Protein AF-0000000080123195 (afdb_homodimer)

InterPro domains:
  IPR000555 JAB1/MPN/MOV34 metalloenzyme domain [PF01398] (17-125)
  IPR000555 JAB1/MPN/MOV34 metalloenzyme domain [SM00232] (19-150)
  IPR037518 MPN domain [PS50249] (20-151)

Nearest PDB structures (foldseek):
  8ppl-assembly1_I4  TM=9.013E-01  e=6.974E-21  Homo sapiens
  3j8c-assembly1_F  TM=9.124E-01  e=1.233E-18  Homo sapiens
  6yam-assembly1_q  TM=8.531E-01  e=1.244E-16  Oryctolagus cuniculus
  8oz0-assembly1_6  TM=8.925E-01  e=3.171E-16  Homo sapiens
  4qft-assembly1_A  TM=8.786E-01  e=2.824E-14  Homo sapiens

Radius of gyration: 24.46 Å; Cα contacts (8 Å, |Δi|>4): 689; chains: 2; bounding box: 40×117×57 Å

Sequence (366 aa):
MATNEQSVLQFFPSTTSLTAKVHPVVIFNICDCYVRRPDQAERVIGTLLGSVSADGTVDIRNSYAVPHNESSDQVALDIDYHHNMLLSHQKVNPKEVIVGWYSTGFGVRAGSALIHDFYSREVQNPIHMTVDTGFTNGEASIKAFVTVNLSLRDQQLAAQFQEIPLDLRMVEAERVGCKYCLSMATNEQSVLQFFPSTTSLTAKVHPVVIFNICDCYVRRPDQAERVIGTLLGSVSADGTVDIRNSYAVPHNESSDQVALDIDYHHNMLLSHQKVNPKEVIVGWYSTGFGVRAGSALIHDFYSREVQNPIHMTVDTGFTNGEASIKAFVTVNLSLRDQQLAAQFQEIPLDLRMVEAERVGCKYCLS

Organism: Aquilegia coerulea (NCBI:txid218851)

Foldseek 3Di:
DPPPPPQPQPPPCPPLQQEEEEEVVAVVQLLVCQVPDDPPDPKWKWFFKADADPSNYTYGYHIDTWDWDDDPVDIGTPVVVNVVVQVVVCVVPVRIATQAMEMEADDADPCNVVVRVVVCVRDPFHKYKYWHNVCVVPDIDIWIWTWDFRDGPNRRDDTDTDTHHYHYDYDPVRVVVVVVVVD/DPPPPPQPQPPPCPPLQQEEEEEVVAVVQLLVCQVPDDPPDPKWKWFFKADADPSNYTYGYHIDTWDWDDDPVDIGTPVVVNVVVQVVVCVVPVRIATQAMEMEADDADPCNVVVRVVVCVRDPFHKYKYWHNVCVVPDIDIWIWTWDFRDGPNRRDDTDTDTHHYHYDYDPVRVVVVVVVVD

Structure (mmCIF, N/CA/C/O backbone):
data_AF-0000000080123195-model_v1
#
loop_
_entity.id
_entity.type
_entity.pdbx_description
1 polymer 'MPN domain-containing protein'
#
loop_
_atom_site.group_PDB
_atom_site.id
_atom_site.type_symbol
_atom_site.label_atom_id
_atom_site.label_alt_id
_atom_site.label_comp_id
_atom_site.label_asym_id
_atom_site.label_entity_id
_atom_site.label_seq_id
_atom_site.pdbx_PDB_ins_code
_atom_site.Cartn_x
_atom_site.Cartn_y
_atom_site.Cartn_z
_atom_site.occupancy
_atom_site.B_iso_or_equiv
_atom_site.auth_seq_id
_atom_site.auth_comp_id
_atom_site.auth_asym_id
_atom_site.auth_atom_id
_atom_site.pdbx_PDB_model_num
ATOM 1 N N . MET A 1 1 ? 3.125 -61.281 -25.047 1 31.5 1 MET A N 1
ATOM 2 C CA . MET A 1 1 ? 3.455 -60.5 -23.844 1 31.5 1 MET A CA 1
ATOM 3 C C . MET A 1 1 ? 3.527 -59.031 -24.125 1 31.5 1 MET A C 1
ATOM 5 O O . MET A 1 1 ? 4.441 -58.562 -24.812 1 31.5 1 MET A O 1
ATOM 9 N N . ALA A 1 2 ? 2.387 -58.312 -24.219 1 44.56 2 ALA A N 1
ATOM 10 C CA . ALA A 1 2 ? 2.236 -56.906 -24.562 1 44.56 2 ALA A CA 1
ATOM 11 C C . ALA A 1 2 ? 3.045 -56.031 -23.625 1 44.56 2 ALA A C 1
ATOM 13 O O . ALA A 1 2 ? 2.928 -56.125 -22.406 1 44.56 2 ALA A O 1
ATOM 14 N N . THR A 1 3 ? 4.344 -55.625 -23.938 1 36.84 3 THR A N 1
ATOM 15 C CA . THR A 1 3 ? 5.164 -54.656 -23.219 1 36.84 3 THR A CA 1
ATOM 16 C C . THR A 1 3 ? 4.352 -53.406 -22.891 1 36.84 3 THR A C 1
ATOM 18 O O . THR A 1 3 ? 3.867 -52.719 -23.781 1 36.84 3 THR A O 1
ATOM 21 N N . ASN A 1 4 ? 3.59 -53.375 -21.797 1 36.78 4 ASN A N 1
ATOM 22 C CA . ASN A 1 4 ? 2.891 -52.25 -21.203 1 36.78 4 ASN A CA 1
ATOM 23 C C . ASN A 1 4 ? 3.789 -51 -21.125 1 36.78 4 ASN A C 1
ATOM 25 O O . ASN A 1 4 ? 4.727 -50.969 -20.328 1 36.78 4 ASN A O 1
ATOM 29 N N . GLU A 1 5 ? 4.176 -50.344 -22.266 1 38.75 5 GLU A N 1
ATOM 30 C CA . GLU A 1 5 ? 4.828 -49.031 -22.266 1 38.75 5 GLU A CA 1
ATOM 31 C C . GLU A 1 5 ? 4.184 -48.094 -21.234 1 38.75 5 GLU A C 1
ATOM 33 O O . GLU A 1 5 ? 3.078 -47.594 -21.453 1 38.75 5 GLU A O 1
ATOM 38 N N . GLN A 1 6 ? 4.273 -48.438 -19.953 1 37.88 6 GLN A N 1
ATOM 39 C CA . GLN A 1 6 ? 3.877 -47.469 -18.938 1 37.88 6 GLN A CA 1
ATOM 40 C C . GLN A 1 6 ? 4.461 -46.094 -19.234 1 37.88 6 GLN A C 1
ATOM 42 O O . GLN A 1 6 ? 5.68 -45.938 -19.312 1 37.88 6 GLN A O 1
ATOM 47 N N . SER A 1 7 ? 3.889 -45.281 -20.062 1 41.19 7 SER A N 1
ATOM 48 C CA . SER A 1 7 ? 4.176 -43.875 -20.266 1 41.19 7 SER A CA 1
ATOM 49 C C . SER A 1 7 ? 4.465 -43.188 -18.938 1 41.19 7 SER A C 1
ATOM 51 O O . SER A 1 7 ? 3.613 -43.156 -18.047 1 41.19 7 SER A O 1
ATOM 53 N N . VAL A 1 8 ? 5.73 -43.312 -18.406 1 41.81 8 VAL A N 1
ATOM 54 C CA . VAL A 1 8 ? 6.203 -42.625 -17.203 1 41.81 8 VAL A CA 1
ATOM 55 C C . VAL A 1 8 ? 6.02 -41.125 -17.359 1 41.81 8 VAL A C 1
ATOM 57 O O . VAL A 1 8 ? 6.324 -40.562 -18.422 1 41.81 8 VAL A O 1
ATOM 60 N N . LEU A 1 9 ? 5.047 -40.562 -16.766 1 45.81 9 LEU A N 1
ATOM 61 C CA . LEU A 1 9 ? 4.898 -39.125 -16.547 1 45.81 9 LEU A CA 1
ATOM 62 C C . LEU A 1 9 ? 6.23 -38.5 -16.172 1 45.81 9 LEU A C 1
ATOM 64 O O . LEU A 1 9 ? 6.91 -38.969 -15.258 1 45.81 9 LEU A O 1
ATOM 68 N N . GLN A 1 10 ? 7.062 -38.156 -17.094 1 42.34 10 GLN A N 1
ATOM 69 C CA . GLN A 1 10 ? 8.344 -37.562 -16.75 1 42.34 10 GLN A CA 1
ATOM 70 C C . GLN A 1 10 ? 8.133 -36.188 -16.125 1 42.34 10 GLN A C 1
ATOM 72 O O . GLN A 1 10 ? 7.48 -35.312 -16.719 1 42.34 10 GLN A O 1
ATOM 77 N N . PHE A 1 11 ? 8.062 -36.094 -14.836 1 44.72 11 PHE A N 1
ATOM 78 C CA . PHE A 1 11 ? 8.219 -34.844 -14.117 1 44.72 11 PHE A CA 1
ATOM 79 C C . PHE A 1 11 ? 9.617 -34.281 -14.305 1 44.72 11 PHE A C 1
ATOM 81 O O . PHE A 1 11 ? 10.609 -34.969 -14.062 1 44.72 11 PHE A O 1
ATOM 88 N N . PHE A 1 12 ? 9.938 -33.625 -15.344 1 42.09 12 PHE A N 1
ATOM 89 C CA . PHE A 1 12 ? 11.242 -32.969 -15.312 1 42.09 12 PHE A CA 1
ATOM 90 C C . PHE A 1 12 ? 11.328 -31.969 -14.156 1 42.09 12 PHE A C 1
ATOM 92 O O . PHE A 1 12 ? 10.594 -30.984 -14.117 1 42.09 12 PHE A O 1
ATOM 99 N N . PRO A 1 13 ? 11.797 -32.406 -13.07 1 41.66 13 PRO A N 1
ATOM 100 C CA . PRO A 1 13 ? 12.047 -31.422 -12.008 1 41.66 13 PRO A CA 1
ATOM 101 C C . PRO A 1 13 ? 12.906 -30.25 -12.469 1 41.66 13 PRO A C 1
ATOM 103 O O . PRO A 1 13 ? 14.016 -30.453 -12.969 1 41.66 13 PRO A O 1
ATOM 106 N N . SER A 1 14 ? 12.727 -29.484 -13.336 1 45.22 14 SER A N 1
ATOM 107 C CA . SER A 1 14 ? 13.648 -28.359 -13.43 1 45.22 14 SER A CA 1
ATOM 108 C C . SER A 1 14 ? 14.062 -27.859 -12.047 1 45.22 14 SER A C 1
ATOM 110 O O . SER A 1 14 ? 13.227 -27.438 -11.25 1 45.22 14 SER A O 1
ATOM 112 N N . THR A 1 15 ? 15.07 -28.375 -11.43 1 44 15 THR A N 1
ATOM 113 C CA . THR A 1 15 ? 15.531 -28.312 -10.047 1 44 15 THR A CA 1
ATOM 114 C C . THR A 1 15 ? 15.734 -26.859 -9.617 1 44 15 THR A C 1
ATOM 116 O O . THR A 1 15 ? 16.297 -26.594 -8.555 1 44 15 THR A O 1
ATOM 119 N N . THR A 1 16 ? 16 -25.969 -10.523 1 50.28 16 THR A N 1
ATOM 120 C CA . THR A 1 16 ? 16.391 -24.734 -9.82 1 50.28 16 THR A CA 1
ATOM 121 C C . THR A 1 16 ? 15.344 -24.359 -8.781 1 50.28 16 THR A C 1
ATOM 123 O O . THR A 1 16 ? 14.148 -24.297 -9.078 1 50.28 16 THR A O 1
ATOM 126 N N . SER A 1 17 ? 15.609 -24.766 -7.562 1 67.06 17 SER A N 1
ATOM 127 C CA . SER A 1 17 ? 14.805 -24.625 -6.352 1 67.06 17 SER A CA 1
ATOM 128 C C . SER A 1 17 ? 14.164 -23.234 -6.277 1 67.06 17 SER A C 1
ATOM 130 O O . SER A 1 17 ? 14.836 -22.25 -5.957 1 67.06 17 SER A O 1
ATOM 132 N N . LEU A 1 18 ? 13.25 -22.938 -7.156 1 83.69 18 LEU A N 1
ATOM 133 C CA . LEU A 1 18 ? 12.492 -21.688 -7.102 1 83.69 18 LEU A CA 1
ATOM 134 C C . LEU A 1 18 ? 11.992 -21.422 -5.688 1 83.69 18 LEU A C 1
ATOM 136 O O . LEU A 1 18 ? 11.383 -22.297 -5.062 1 83.69 18 LEU A O 1
ATOM 140 N N . THR A 1 19 ? 12.633 -20.359 -5.152 1 90.94 19 THR A N 1
ATOM 141 C CA . THR A 1 19 ? 12.188 -19.922 -3.836 1 90.94 19 THR A CA 1
ATOM 142 C C . THR A 1 19 ? 11.633 -18.5 -3.898 1 90.94 19 THR A C 1
ATOM 144 O O . THR A 1 19 ? 12.031 -17.703 -4.758 1 90.94 19 THR A O 1
ATOM 147 N N . ALA A 1 20 ? 10.664 -18.312 -3.133 1 95 20 ALA A N 1
ATOM 148 C CA . ALA A 1 20 ? 10.078 -16.984 -3.057 1 95 20 ALA A CA 1
ATOM 149 C C . ALA A 1 20 ? 10.312 -16.359 -1.687 1 95 20 ALA A C 1
ATOM 151 O O . ALA A 1 20 ? 10.242 -17.031 -0.663 1 95 20 ALA A O 1
ATOM 152 N N . LYS A 1 21 ? 10.727 -15.125 -1.724 1 92.25 21 LYS A N 1
ATOM 153 C CA . LYS A 1 21 ? 10.805 -14.289 -0.525 1 92.25 21 LYS A CA 1
ATOM 154 C C . LYS A 1 21 ? 9.758 -13.188 -0.55 1 92.25 21 LYS A C 1
ATOM 156 O O . LYS A 1 21 ? 9.625 -12.469 -1.543 1 92.25 21 LYS A O 1
ATOM 161 N N . VAL A 1 22 ? 9 -13.062 0.533 1 92.56 22 VAL A N 1
ATOM 162 C CA . VAL A 1 22 ? 7.93 -12.07 0.545 1 92.56 22 VAL A CA 1
ATOM 163 C C . VAL A 1 22 ? 8.156 -11.078 1.684 1 92.56 22 VAL A C 1
ATOM 165 O O . VAL A 1 22 ? 8.453 -11.477 2.814 1 92.56 22 VAL A O 1
ATOM 168 N N . HIS A 1 23 ? 8.07 -9.836 1.32 1 88.56 23 HIS A N 1
ATOM 169 C CA . HIS A 1 23 ? 8.188 -8.789 2.324 1 88.56 23 HIS A CA 1
ATOM 170 C C . HIS A 1 23 ? 6.895 -8.648 3.127 1 88.56 23 HIS A C 1
ATOM 172 O O . HIS A 1 23 ? 5.801 -8.812 2.584 1 88.56 23 HIS A O 1
ATOM 178 N N . PRO A 1 24 ? 6.957 -8.227 4.34 1 84.62 24 PRO A N 1
ATOM 179 C CA . PRO A 1 24 ? 5.781 -8.109 5.203 1 84.62 24 PRO A CA 1
ATOM 180 C C . PRO A 1 24 ? 4.758 -7.105 4.668 1 84.62 24 PRO A C 1
ATOM 182 O O . PRO A 1 24 ? 3.555 -7.285 4.863 1 84.62 24 PRO A O 1
ATOM 185 N N . VAL A 1 25 ? 5.184 -6.102 4.066 1 86.12 25 VAL A N 1
ATOM 186 C CA . VAL A 1 25 ? 4.27 -5.07 3.58 1 86.12 25 VAL A CA 1
ATOM 187 C C . VAL A 1 25 ? 3.271 -5.688 2.604 1 86.12 25 VAL A C 1
ATOM 189 O O . VAL A 1 25 ? 2.111 -5.27 2.549 1 86.12 25 VAL A O 1
ATOM 192 N N . VAL A 1 26 ? 3.709 -6.652 1.856 1 90.81 26 VAL A N 1
ATOM 193 C CA . VAL A 1 26 ? 2.834 -7.336 0.907 1 90.81 26 VAL A CA 1
ATOM 194 C C . VAL A 1 26 ? 1.696 -8.023 1.656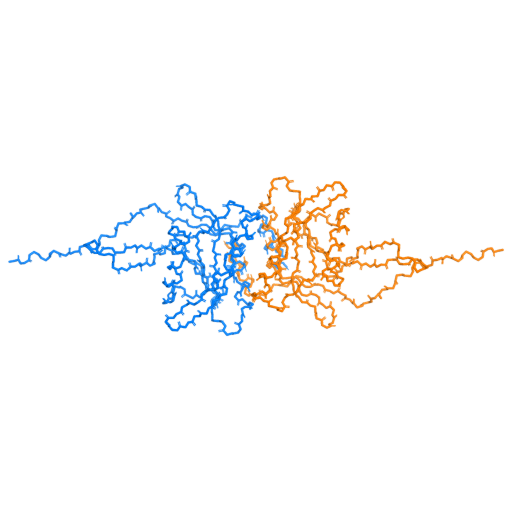 1 90.81 26 VAL A C 1
ATOM 196 O O . VAL A 1 26 ? 0.528 -7.887 1.285 1 90.81 26 VAL A O 1
ATOM 199 N N . ILE A 1 27 ? 2.029 -8.664 2.723 1 86.31 27 ILE A N 1
ATOM 200 C CA . ILE A 1 27 ? 1.053 -9.414 3.506 1 86.31 27 ILE A CA 1
ATOM 201 C C . ILE A 1 27 ? 0.069 -8.453 4.164 1 86.31 27 ILE A C 1
ATOM 203 O O . ILE A 1 27 ? -1.144 -8.672 4.129 1 86.31 27 ILE A O 1
ATOM 207 N N . PHE A 1 28 ? 0.578 -7.41 4.676 1 83.94 28 PHE A N 1
ATOM 208 C CA . PHE A 1 28 ? -0.273 -6.434 5.348 1 83.94 28 PHE A CA 1
ATOM 209 C C . PHE A 1 28 ? -1.228 -5.777 4.355 1 83.94 28 PHE A C 1
ATOM 211 O O . PHE A 1 28 ? -2.402 -5.566 4.664 1 83.94 28 PHE A O 1
ATOM 218 N N . ASN A 1 29 ? -0.646 -5.445 3.268 1 87.75 29 ASN A N 1
ATOM 219 C CA . ASN A 1 29 ? -1.479 -4.852 2.227 1 87.75 29 ASN A CA 1
ATOM 220 C C . ASN A 1 29 ? -2.605 -5.793 1.807 1 87.75 29 ASN A C 1
ATOM 222 O O . ASN A 1 29 ? -3.75 -5.363 1.645 1 87.75 29 ASN A O 1
ATOM 226 N N . ILE A 1 30 ? -2.293 -6.973 1.632 1 90.94 30 ILE A N 1
ATOM 227 C CA . ILE A 1 30 ? -3.279 -7.953 1.185 1 90.94 30 ILE A CA 1
ATOM 228 C C . ILE A 1 30 ? -4.359 -8.117 2.25 1 90.94 30 ILE A C 1
ATOM 230 O O . ILE A 1 30 ? -5.555 -8.125 1.938 1 90.94 30 ILE A O 1
ATOM 234 N N . CYS A 1 31 ? -3.963 -8.242 3.506 1 84.81 31 CYS A N 1
ATOM 235 C CA . CYS A 1 31 ? -4.922 -8.383 4.594 1 84.81 31 CYS A CA 1
ATOM 236 C C . CYS A 1 31 ? -5.832 -7.16 4.676 1 84.81 31 CYS A C 1
ATOM 238 O O . CYS A 1 31 ? -7.043 -7.293 4.867 1 84.81 31 CYS A O 1
ATOM 240 N N . ASP A 1 32 ? -5.234 -6.074 4.551 1 83.94 32 ASP A N 1
ATOM 241 C CA . ASP A 1 32 ? -6.016 -4.84 4.586 1 83.94 32 ASP A CA 1
ATOM 242 C C . ASP A 1 32 ? -7.027 -4.797 3.445 1 83.94 32 ASP A C 1
ATOM 244 O O . ASP A 1 32 ? -8.188 -4.445 3.654 1 83.94 32 ASP A O 1
ATOM 248 N N . CYS A 1 33 ? -6.555 -5.082 2.236 1 88.06 33 CYS A N 1
ATOM 249 C CA . CYS A 1 33 ? -7.449 -5.102 1.086 1 88.06 33 CYS A CA 1
ATOM 250 C C . CYS A 1 33 ? -8.617 -6.055 1.319 1 88.06 33 CYS A C 1
ATOM 252 O O . CYS A 1 33 ? -9.758 -5.746 0.957 1 88.06 33 CYS A O 1
ATOM 254 N N . TYR A 1 34 ? -8.297 -7.156 1.896 1 88.81 34 TYR A N 1
ATOM 255 C CA . TYR A 1 34 ? -9.344 -8.141 2.143 1 88.81 34 TYR A CA 1
ATOM 256 C C . TYR A 1 34 ? -10.375 -7.602 3.125 1 88.81 34 TYR A C 1
ATOM 258 O O . TYR A 1 34 ? -11.586 -7.758 2.918 1 88.81 34 TYR A O 1
ATOM 266 N N . VAL A 1 35 ? -9.906 -7.023 4.219 1 84 35 VAL A N 1
ATOM 267 C CA . VAL A 1 35 ? -10.789 -6.5 5.258 1 84 35 VAL A CA 1
ATOM 268 C C . VAL A 1 35 ? -11.672 -5.395 4.684 1 84 35 VAL A C 1
ATOM 270 O O . VAL A 1 35 ? -12.844 -5.277 5.047 1 84 35 VAL A O 1
ATOM 273 N N . ARG A 1 36 ? -11.195 -4.664 3.744 1 84.25 36 ARG A N 1
ATOM 274 C CA . ARG A 1 36 ? -11.891 -3.502 3.209 1 84.25 36 ARG A CA 1
ATOM 275 C C . ARG A 1 36 ? -12.672 -3.863 1.946 1 84.25 36 ARG A C 1
ATOM 277 O O . ARG A 1 36 ? -13.336 -3.012 1.355 1 84.25 36 ARG A O 1
ATOM 284 N N . ARG A 1 37 ? -12.625 -5.055 1.551 1 88.44 37 ARG A N 1
ATOM 285 C CA . ARG A 1 37 ? -13.258 -5.461 0.301 1 88.44 37 ARG A CA 1
ATOM 286 C C . ARG A 1 37 ? -14.766 -5.234 0.353 1 88.44 37 ARG A C 1
ATOM 288 O O . ARG A 1 37 ? -15.367 -5.254 1.431 1 88.44 37 ARG A O 1
ATOM 295 N N . PRO A 1 38 ? -15.312 -5.062 -0.861 1 85.25 38 PRO A N 1
ATOM 296 C CA . PRO A 1 38 ? -16.781 -5 -0.884 1 85.25 38 PRO A CA 1
ATOM 297 C C . PRO A 1 38 ? -17.438 -6.27 -0.343 1 85.25 38 PRO A C 1
ATOM 299 O O . PRO A 1 38 ? -16.891 -7.367 -0.519 1 85.25 38 PRO A O 1
ATOM 302 N N . ASP A 1 39 ? -18.656 -6.078 0.198 1 85.88 39 ASP A N 1
ATOM 303 C CA . ASP A 1 39 ? -19.359 -7.191 0.827 1 85.88 39 ASP A CA 1
ATOM 304 C C . ASP A 1 39 ? -19.625 -8.312 -0.178 1 85.88 39 ASP A C 1
ATOM 306 O O . ASP A 1 39 ? -19.656 -9.484 0.189 1 85.88 39 ASP A O 1
ATOM 310 N N . GLN A 1 40 ? -19.75 -7.895 -1.408 1 86.81 40 GLN A N 1
ATOM 311 C CA . GLN A 1 40 ? -20.141 -8.859 -2.428 1 86.81 40 GLN A CA 1
ATOM 312 C C . GLN A 1 40 ? -18.922 -9.656 -2.922 1 86.81 40 GLN A C 1
ATOM 314 O O . GLN A 1 40 ? -19.078 -10.68 -3.582 1 86.81 40 GLN A O 1
ATOM 319 N N . ALA A 1 41 ? -17.797 -9.172 -2.531 1 87.38 41 ALA A N 1
ATOM 320 C CA . ALA A 1 41 ? -16.594 -9.844 -3.002 1 87.38 41 ALA A CA 1
ATOM 321 C C . ALA A 1 41 ? -16.188 -10.977 -2.061 1 87.38 41 ALA A C 1
ATOM 323 O O . ALA A 1 41 ? -16.016 -10.758 -0.86 1 87.38 41 ALA A O 1
ATOM 324 N N . GLU A 1 42 ? -16.031 -12.172 -2.623 1 86.5 42 GLU A N 1
ATOM 325 C CA . GLU A 1 42 ? -15.633 -13.32 -1.819 1 86.5 42 GLU A CA 1
ATOM 326 C C . GLU A 1 42 ? -14.133 -13.312 -1.553 1 86.5 42 GLU A C 1
ATOM 328 O O . GLU A 1 42 ? -13.688 -13.711 -0.473 1 86.5 42 GLU A O 1
ATOM 333 N N . ARG A 1 43 ? -13.398 -12.914 -2.578 1 91.44 43 ARG A N 1
ATOM 334 C CA . ARG A 1 43 ? -11.945 -12.867 -2.41 1 91.44 43 ARG A CA 1
ATOM 335 C C . ARG A 1 43 ? -11.352 -11.664 -3.127 1 91.44 43 ARG A C 1
ATOM 337 O O . ARG A 1 43 ? -12.031 -11 -3.91 1 91.44 43 ARG A O 1
ATOM 344 N N . VAL A 1 44 ? -10.141 -11.375 -2.744 1 93.5 44 VAL A N 1
ATOM 345 C CA . VAL A 1 44 ? -9.367 -10.312 -3.369 1 93.5 44 VAL A CA 1
ATOM 346 C C . VAL A 1 44 ? -8.219 -10.914 -4.18 1 93.5 44 VAL A C 1
ATOM 348 O O . VAL A 1 44 ? -7.555 -11.852 -3.727 1 93.5 44 VAL A O 1
ATOM 351 N N . ILE A 1 45 ? -8.039 -10.438 -5.391 1 96.38 45 ILE A N 1
ATOM 352 C CA . ILE A 1 45 ? -6.844 -10.797 -6.145 1 96.38 45 ILE A CA 1
ATOM 353 C C . ILE A 1 45 ? -6.031 -9.547 -6.453 1 96.38 45 ILE A C 1
ATOM 355 O O . ILE A 1 45 ? -6.555 -8.43 -6.398 1 96.38 45 ILE A O 1
ATOM 359 N N . GLY A 1 46 ? -4.762 -9.812 -6.797 1 97.62 46 GLY A N 1
ATOM 360 C CA . GLY A 1 46 ? -3.916 -8.672 -7.121 1 97.62 46 GLY A CA 1
ATOM 361 C C . GLY A 1 46 ? -2.574 -9.078 -7.707 1 97.62 46 GLY A C 1
ATOM 362 O O . GLY A 1 46 ? -2.295 -10.266 -7.867 1 97.62 46 GLY A O 1
ATOM 363 N N . THR A 1 47 ? -1.825 -8.078 -8.016 1 98.31 47 THR A N 1
ATOM 364 C CA . THR A 1 47 ? -0.53 -8.258 -8.664 1 98.31 47 THR A CA 1
ATOM 365 C C . THR A 1 47 ? 0.599 -8.219 -7.637 1 98.31 47 THR A C 1
ATOM 367 O O . THR A 1 47 ? 0.563 -7.418 -6.703 1 98.31 47 THR A O 1
ATOM 370 N N . LEU A 1 48 ? 1.546 -9.055 -7.867 1 98.19 48 LEU A N 1
ATOM 371 C CA . LEU A 1 48 ? 2.779 -9.047 -7.086 1 98.19 48 LEU A CA 1
ATOM 372 C C . LEU A 1 48 ? 3.914 -8.398 -7.867 1 98.19 48 LEU A C 1
ATOM 374 O O . LEU A 1 48 ? 4.133 -8.719 -9.039 1 98.19 48 LEU A O 1
ATOM 378 N N . LEU A 1 49 ? 4.641 -7.508 -7.172 1 97.69 49 LEU A N 1
ATOM 379 C CA . LEU A 1 49 ? 5.77 -6.80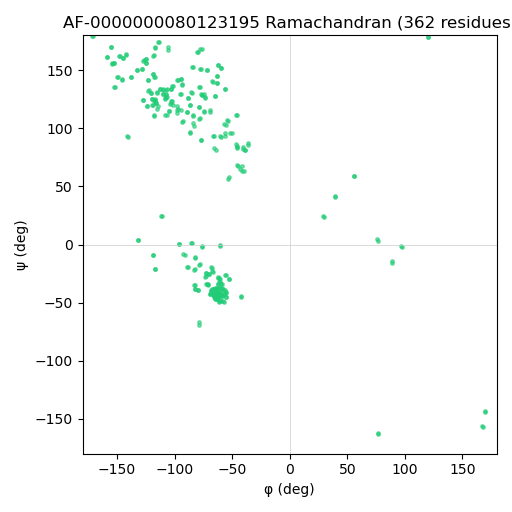5 -7.777 1 97.69 49 LEU A CA 1
ATOM 380 C C . LEU A 1 49 ? 7.066 -7.121 -7.039 1 97.69 49 LEU A C 1
ATOM 382 O O . LEU A 1 49 ? 7.062 -7.32 -5.824 1 97.69 49 LEU A O 1
ATOM 386 N N . GLY A 1 50 ? 8.102 -7.152 -7.754 1 96.75 50 GLY A N 1
ATOM 387 C CA . GLY A 1 50 ? 9.406 -7.426 -7.18 1 96.75 50 GLY A CA 1
ATOM 388 C C . GLY A 1 50 ? 10.477 -7.668 -8.227 1 96.75 50 GLY A C 1
ATOM 389 O O . GLY A 1 50 ? 10.547 -6.953 -9.227 1 96.75 50 GLY A O 1
ATOM 390 N N . SER A 1 51 ? 11.352 -8.578 -7.879 1 96.31 51 SER A N 1
ATOM 391 C CA . SER A 1 51 ? 12.445 -8.914 -8.781 1 96.31 51 SER A CA 1
ATOM 392 C C . SER A 1 51 ? 12.789 -10.398 -8.711 1 96.31 51 SER A C 1
ATOM 394 O O . SER A 1 51 ? 12.422 -11.078 -7.75 1 96.31 51 SER A O 1
ATOM 396 N N . VAL A 1 52 ? 13.469 -10.828 -9.781 1 94.38 52 VAL A N 1
ATOM 397 C CA . VAL A 1 52 ? 13.977 -12.195 -9.844 1 94.38 52 VAL A CA 1
ATOM 398 C C . VAL A 1 52 ? 15.5 -12.18 -9.891 1 94.38 52 VAL A C 1
ATOM 400 O O . VAL A 1 52 ? 16.094 -11.555 -10.766 1 94.38 52 VAL A O 1
ATOM 403 N N . SER A 1 53 ? 16.062 -12.836 -8.914 1 93.12 53 SER A N 1
ATOM 404 C CA . SER A 1 53 ? 17.516 -12.914 -8.875 1 93.12 53 SER A CA 1
ATOM 405 C C . SER A 1 53 ? 18.031 -13.984 -9.828 1 93.12 53 SER A C 1
ATOM 407 O O . SER A 1 53 ? 17.281 -14.852 -10.273 1 93.12 53 SER A O 1
ATOM 409 N N . ALA A 1 54 ? 19.281 -13.883 -10.039 1 90.25 54 ALA A N 1
ATOM 410 C CA . ALA A 1 54 ? 19.938 -14.797 -10.977 1 90.25 54 ALA A CA 1
ATOM 411 C C . ALA A 1 54 ? 19.828 -16.25 -10.5 1 90.25 54 ALA A C 1
ATOM 413 O O . ALA A 1 54 ? 19.75 -17.172 -11.32 1 90.25 54 ALA A O 1
ATOM 414 N N . ASP A 1 55 ? 19.734 -16.453 -9.211 1 89 55 ASP A N 1
ATOM 415 C CA . ASP A 1 55 ? 19.688 -17.812 -8.664 1 89 55 ASP A CA 1
ATOM 416 C C . ASP A 1 55 ? 18.25 -18.344 -8.672 1 89 55 ASP A C 1
ATOM 418 O O . ASP A 1 55 ? 18 -19.438 -8.156 1 89 55 ASP A O 1
ATOM 422 N N . GLY A 1 56 ? 17.375 -17.562 -9.164 1 87.88 56 GLY A N 1
ATOM 423 C CA . GLY A 1 56 ? 15.992 -18.031 -9.281 1 87.88 56 GLY A CA 1
ATOM 424 C C . GLY A 1 56 ? 15.117 -17.578 -8.133 1 87.88 56 GLY A C 1
ATOM 425 O O . GLY A 1 56 ? 13.914 -17.875 -8.109 1 87.88 56 GLY A O 1
ATOM 426 N N . THR A 1 57 ? 15.688 -16.875 -7.184 1 92.38 57 THR A N 1
ATOM 427 C CA . THR A 1 57 ? 14.906 -16.359 -6.059 1 92.38 57 THR A CA 1
ATOM 428 C C . THR A 1 57 ? 14.039 -15.188 -6.492 1 92.38 57 THR A C 1
ATOM 430 O O . THR A 1 57 ? 14.523 -14.25 -7.129 1 92.38 57 THR A O 1
ATOM 433 N N . VAL A 1 58 ? 12.773 -15.344 -6.207 1 95.5 58 VAL A N 1
ATOM 434 C CA . VAL A 1 58 ? 11.836 -14.258 -6.5 1 95.5 58 VAL A CA 1
ATOM 435 C C . VAL A 1 58 ? 11.594 -13.43 -5.242 1 95.5 58 VAL A C 1
ATOM 437 O O . VAL A 1 58 ? 11.102 -13.945 -4.234 1 95.5 58 VAL A O 1
ATOM 440 N N . ASP A 1 59 ? 11.977 -12.195 -5.273 1 94.62 59 ASP A N 1
ATOM 441 C CA . ASP A 1 59 ? 11.773 -11.258 -4.172 1 94.62 59 ASP A CA 1
ATOM 442 C C . ASP A 1 59 ? 10.477 -10.461 -4.359 1 94.62 59 ASP A C 1
ATOM 444 O O . ASP A 1 59 ? 10.414 -9.562 -5.199 1 94.62 59 ASP A O 1
ATOM 448 N N . ILE A 1 60 ? 9.445 -10.828 -3.562 1 95.81 60 ILE A N 1
ATOM 449 C CA . ILE A 1 60 ? 8.148 -10.156 -3.625 1 95.81 60 ILE A CA 1
ATOM 450 C C . ILE A 1 60 ? 8.141 -8.969 -2.67 1 95.81 60 ILE A C 1
ATOM 452 O O . ILE A 1 60 ? 8.117 -9.141 -1.449 1 95.81 60 ILE A O 1
ATOM 456 N N . ARG A 1 61 ? 8.047 -7.781 -3.234 1 92.19 61 ARG A N 1
ATOM 457 C CA . ARG A 1 61 ? 8.359 -6.594 -2.447 1 92.19 61 ARG A CA 1
ATOM 458 C C . ARG A 1 61 ? 7.137 -5.695 -2.305 1 92.19 61 A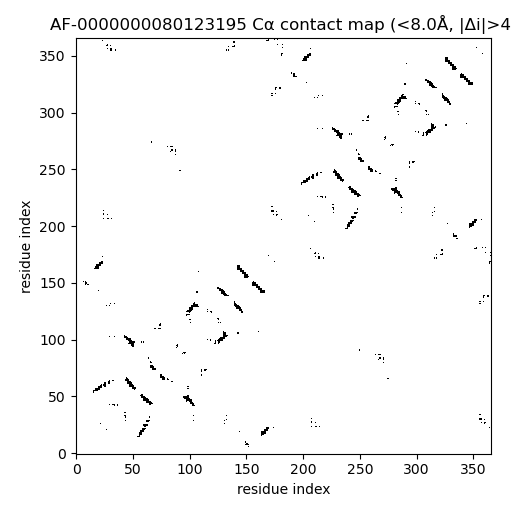RG A C 1
ATOM 460 O O . ARG A 1 61 ? 7.082 -4.844 -1.413 1 92.19 61 ARG A O 1
ATOM 467 N N . ASN A 1 62 ? 6.207 -5.867 -3.209 1 93 62 ASN A N 1
ATOM 468 C CA . ASN A 1 62 ? 5.02 -5.02 -3.209 1 93 62 ASN A CA 1
ATOM 469 C C . ASN A 1 62 ? 3.838 -5.711 -3.885 1 93 62 ASN A C 1
ATOM 471 O O . ASN A 1 62 ? 3.99 -6.789 -4.457 1 93 62 ASN A O 1
ATOM 475 N N . SER A 1 63 ? 2.68 -5.07 -3.721 1 95.56 63 SER A N 1
ATOM 476 C CA . SER A 1 63 ? 1.467 -5.617 -4.32 1 95.56 63 SER A CA 1
ATOM 477 C C . SER A 1 63 ? 0.395 -4.543 -4.477 1 95.56 63 SER A C 1
ATOM 479 O O . SER A 1 63 ? 0.479 -3.482 -3.857 1 95.56 63 SER A O 1
ATOM 481 N N . TYR A 1 64 ? -0.544 -4.859 -5.348 1 95.44 64 TYR A N 1
ATOM 482 C CA . TYR A 1 64 ? -1.764 -4.059 -5.406 1 95.44 64 TYR A CA 1
ATOM 483 C C . TYR A 1 64 ? -2.949 -4.906 -5.848 1 95.44 64 TYR A C 1
ATOM 485 O O . TYR A 1 64 ? -2.801 -5.816 -6.668 1 95.44 64 TYR A O 1
ATOM 493 N N . ALA A 1 65 ? -4.086 -4.562 -5.246 1 95.06 65 ALA A N 1
ATOM 494 C CA . ALA A 1 65 ? -5.309 -5.277 -5.598 1 95.06 65 ALA A CA 1
ATOM 495 C C . ALA A 1 65 ? -5.785 -4.891 -6.996 1 95.06 65 ALA A C 1
ATOM 497 O O . ALA A 1 65 ? -5.562 -3.764 -7.445 1 95.06 65 ALA A O 1
ATOM 498 N N . VAL A 1 66 ? -6.438 -5.824 -7.664 1 96.12 66 VAL A N 1
ATOM 499 C CA . VAL A 1 66 ? -7.008 -5.586 -8.984 1 96.12 66 VAL A CA 1
ATOM 500 C C . VAL A 1 66 ? -8.5 -5.898 -8.969 1 96.12 66 VAL A C 1
ATOM 502 O O . VAL A 1 66 ? -8.898 -7.035 -8.711 1 96.12 66 VAL A O 1
ATOM 505 N N . PRO A 1 67 ? -9.266 -4.863 -9.273 1 94.62 67 PRO A N 1
ATOM 506 C CA . PRO A 1 67 ? -10.695 -5.152 -9.359 1 94.62 67 PRO A CA 1
ATOM 507 C C . PRO A 1 67 ? -11.016 -6.266 -10.352 1 94.62 67 PRO A C 1
ATOM 509 O O . PRO A 1 67 ? -10.438 -6.309 -11.445 1 94.62 67 PRO A O 1
ATOM 512 N N . HIS A 1 68 ? -11.875 -7.148 -9.852 1 94 68 HIS A N 1
ATOM 513 C CA . HIS A 1 68 ? -12.242 -8.273 -10.703 1 94 68 HIS A CA 1
ATOM 514 C C . HIS A 1 68 ? -13.617 -8.82 -10.328 1 94 68 HIS A C 1
ATOM 516 O O . HIS A 1 68 ? -14.133 -8.531 -9.242 1 94 68 HIS A O 1
ATOM 522 N N . ASN A 1 69 ? -14.195 -9.438 -11.289 1 92.56 69 ASN A N 1
ATOM 523 C CA . ASN A 1 69 ? -15.43 -10.195 -11.078 1 92.56 69 ASN A CA 1
ATOM 524 C C . ASN A 1 69 ? -15.266 -11.656 -11.5 1 92.56 69 ASN A C 1
ATOM 526 O O . ASN A 1 69 ? -14.648 -11.938 -12.531 1 92.56 69 ASN A O 1
ATOM 530 N N . GLU A 1 70 ? -15.75 -12.477 -10.531 1 88.88 70 GLU A N 1
ATOM 531 C CA . GLU A 1 70 ? -15.68 -13.898 -10.844 1 88.88 70 GLU A CA 1
ATOM 532 C C . GLU A 1 70 ? -17.062 -14.523 -10.914 1 88.88 70 GLU A C 1
ATOM 534 O O . GLU A 1 70 ? -17.906 -14.266 -10.055 1 88.88 70 GLU A O 1
ATOM 539 N N . SER A 1 71 ? -17.297 -15.133 -12.047 1 85.69 71 SER A N 1
ATOM 540 C CA . SER A 1 71 ? -18.484 -15.984 -12.203 1 85.69 71 SER A CA 1
ATOM 541 C C . SER A 1 71 ? -18.094 -17.438 -12.391 1 85.69 71 SER A C 1
ATOM 543 O O . SER A 1 71 ? -16.906 -17.781 -12.367 1 85.69 71 SER A O 1
ATOM 545 N N . SER A 1 72 ? -19.031 -18.297 -12.422 1 78.44 72 SER A N 1
ATOM 546 C CA . SER A 1 72 ? -18.766 -19.734 -12.484 1 78.44 72 SER A CA 1
ATOM 547 C C . SER A 1 72 ? -17.828 -20.078 -13.633 1 78.44 72 SER A C 1
ATOM 549 O O . SER A 1 72 ? -16.984 -20.969 -13.508 1 78.44 72 SER A O 1
ATOM 551 N N . ASP A 1 73 ? -17.844 -19.328 -14.68 1 80.44 73 ASP A N 1
ATOM 552 C CA . ASP A 1 73 ? -17.078 -19.75 -15.852 1 80.44 73 ASP A CA 1
ATOM 553 C C . ASP A 1 73 ? -16.219 -18.609 -16.391 1 80.44 73 ASP A C 1
ATOM 555 O O . ASP A 1 73 ? -15.602 -18.734 -17.453 1 80.44 73 ASP A O 1
ATOM 559 N N . GLN A 1 74 ? -16.25 -17.469 -15.664 1 88.44 74 GLN A N 1
ATOM 560 C CA . GLN A 1 74 ? -15.523 -16.344 -16.234 1 88.44 74 GLN A CA 1
ATOM 561 C C . GLN A 1 74 ? -14.898 -15.484 -15.125 1 88.44 74 GLN A C 1
ATOM 563 O O . GLN A 1 74 ? -15.422 -15.43 -14.008 1 88.44 74 GLN A O 1
ATOM 568 N N . VAL A 1 75 ? -13.789 -15.047 -15.406 1 90.31 75 VAL A N 1
ATOM 569 C CA . VAL A 1 75 ? -13.125 -14.039 -14.586 1 90.31 75 VAL A CA 1
ATOM 570 C C . VAL A 1 75 ? -12.875 -12.781 -15.414 1 90.31 75 VAL A C 1
ATOM 572 O O . VAL A 1 75 ? -12.305 -12.852 -16.5 1 90.31 75 VAL A O 1
ATOM 575 N N . ALA A 1 76 ? -13.422 -11.719 -14.984 1 93.81 76 ALA A N 1
ATOM 576 C CA . ALA A 1 76 ? -13.203 -10.438 -15.641 1 93.81 76 ALA A CA 1
ATOM 577 C C . ALA A 1 76 ? -12.312 -9.531 -14.797 1 93.81 76 ALA A C 1
ATOM 579 O O . ALA A 1 76 ? -12.719 -9.07 -13.727 1 93.81 76 ALA A O 1
ATOM 580 N N . LEU A 1 77 ? -11.133 -9.312 -15.305 1 94.06 77 LEU A N 1
ATOM 581 C CA . LEU A 1 77 ? -10.188 -8.406 -14.656 1 94.06 77 LEU A CA 1
ATOM 582 C C . LEU A 1 77 ? -10.289 -7.004 -15.25 1 94.06 77 LEU A C 1
ATOM 584 O O . LEU A 1 77 ? -10.5 -6.848 -16.453 1 94.06 77 LEU A O 1
ATOM 588 N N . ASP A 1 78 ? -10.164 -6.027 -14.453 1 95.56 78 ASP A N 1
ATOM 589 C CA . ASP A 1 78 ? -10.023 -4.668 -14.969 1 95.56 78 ASP A CA 1
ATOM 590 C C . ASP A 1 78 ? -8.609 -4.418 -15.484 1 95.56 78 ASP A C 1
ATOM 592 O O . ASP A 1 78 ? -7.762 -3.893 -14.758 1 95.56 78 ASP A O 1
ATOM 596 N N . ILE A 1 79 ? -8.422 -4.68 -16.672 1 95.44 79 ILE A N 1
ATOM 597 C CA . ILE A 1 79 ? -7.109 -4.668 -17.312 1 95.44 79 ILE A CA 1
ATOM 598 C C . ILE A 1 79 ? -6.574 -3.238 -17.359 1 95.44 79 ILE A C 1
ATOM 600 O O . ILE A 1 79 ? -5.379 -3.008 -17.141 1 95.44 79 ILE A O 1
ATOM 604 N N . ASP A 1 80 ? -7.438 -2.275 -17.656 1 94.31 80 ASP A N 1
ATOM 605 C CA . ASP A 1 80 ? -7.012 -0.88 -17.688 1 94.31 80 ASP A CA 1
ATOM 606 C C . ASP A 1 80 ? -6.508 -0.416 -16.328 1 94.31 80 ASP A C 1
ATOM 608 O O . ASP A 1 80 ? -5.477 0.257 -16.234 1 94.31 80 ASP A O 1
ATOM 612 N N . TYR A 1 81 ? -7.277 -0.824 -15.375 1 93.5 81 TYR A N 1
ATOM 613 C CA . TYR A 1 81 ? -6.844 -0.507 -14.016 1 93.5 81 TYR A CA 1
ATOM 614 C C . TYR A 1 81 ? -5.48 -1.122 -13.719 1 93.5 81 TYR A C 1
ATOM 616 O O . TYR A 1 81 ? -4.586 -0.448 -13.211 1 93.5 81 TYR A O 1
ATOM 624 N N . HIS A 1 82 ? -5.387 -2.314 -14.031 1 95.88 82 HIS A N 1
ATOM 625 C CA . HIS A 1 82 ? -4.145 -3.049 -13.805 1 95.88 82 HIS A CA 1
ATOM 626 C C . HIS A 1 82 ? -2.965 -2.35 -14.477 1 95.88 82 HIS A C 1
ATOM 628 O O . HIS A 1 82 ? -1.933 -2.125 -13.836 1 95.88 82 HIS A O 1
ATOM 634 N N . HIS A 1 83 ? -3.088 -1.936 -15.633 1 94.62 83 HIS A N 1
ATOM 635 C CA . HIS A 1 83 ? -2.004 -1.305 -16.375 1 94.62 83 HIS A CA 1
ATOM 636 C C . HIS A 1 83 ? -1.659 0.062 -15.789 1 94.62 83 HIS A C 1
ATOM 638 O O . HIS A 1 83 ? -0.483 0.414 -15.68 1 94.62 83 HIS A O 1
ATOM 644 N N . ASN A 1 84 ? -2.68 0.816 -15.453 1 92.38 84 ASN A N 1
ATOM 645 C CA . ASN A 1 84 ? -2.455 2.125 -14.852 1 92.38 84 ASN A CA 1
ATOM 646 C C . ASN A 1 84 ? -1.719 2.012 -13.516 1 92.38 84 ASN A C 1
ATOM 648 O O . ASN A 1 84 ? -0.805 2.791 -13.242 1 92.38 84 ASN A O 1
ATOM 652 N N . MET A 1 85 ? -2.133 1.008 -12.742 1 93.44 85 MET A N 1
ATOM 653 C CA . MET A 1 85 ? -1.505 0.795 -11.445 1 93.44 85 MET A CA 1
ATOM 654 C C . MET A 1 85 ? -0.049 0.372 -11.602 1 93.44 85 MET A C 1
ATOM 656 O O . MET A 1 85 ? 0.83 0.87 -10.898 1 93.44 85 MET A O 1
ATOM 660 N N . LEU A 1 86 ? 0.163 -0.435 -12.602 1 95.06 86 LEU A N 1
ATOM 661 C CA . LEU A 1 86 ? 1.522 -0.894 -12.859 1 95.06 86 LEU A CA 1
ATOM 662 C C . LEU A 1 86 ? 2.42 0.271 -13.266 1 95.06 86 LEU A C 1
ATOM 664 O O . LEU A 1 86 ? 3.523 0.424 -12.742 1 95.06 86 LEU A O 1
ATOM 668 N N . LEU A 1 87 ? 1.927 1.084 -14.125 1 93.12 87 LEU A N 1
ATOM 669 C CA . LEU A 1 87 ? 2.689 2.238 -14.586 1 93.12 87 LEU A CA 1
ATOM 670 C C . LEU A 1 87 ? 3.031 3.166 -13.43 1 93.12 87 LEU A C 1
ATOM 672 O O . LEU A 1 87 ? 4.156 3.668 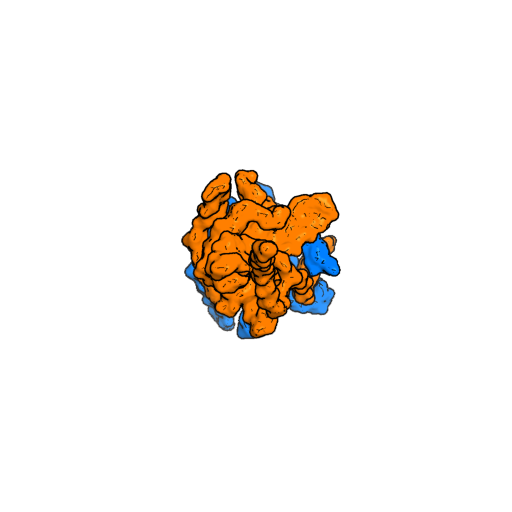-13.336 1 93.12 87 LEU A O 1
ATOM 676 N N . SER A 1 88 ? 2.09 3.344 -12.586 1 89.31 88 SER A N 1
ATOM 677 C CA . SER A 1 88 ? 2.295 4.219 -11.438 1 89.31 88 SER A CA 1
ATOM 678 C C . SER A 1 88 ? 3.35 3.652 -10.492 1 89.31 88 SER A C 1
ATOM 680 O O . SER A 1 88 ? 4.18 4.395 -9.961 1 89.31 88 SER A O 1
ATOM 682 N N . HIS A 1 89 ? 3.295 2.373 -10.234 1 90.44 89 HIS A N 1
ATOM 683 C CA . HIS A 1 89 ? 4.289 1.734 -9.383 1 90.44 89 HIS A CA 1
ATOM 684 C C . HIS A 1 89 ? 5.684 1.816 -10 1 90.44 89 HIS A C 1
ATOM 686 O O . HIS A 1 89 ? 6.664 2.078 -9.297 1 90.44 89 HIS A O 1
ATOM 692 N N . GLN A 1 90 ? 5.723 1.651 -11.281 1 90.62 90 GLN A N 1
ATOM 693 C CA . GLN A 1 90 ? 7.012 1.632 -11.969 1 90.62 90 GLN A CA 1
ATOM 694 C C . GLN A 1 90 ? 7.613 3.033 -12.047 1 90.62 90 GLN A C 1
ATOM 696 O O . GLN A 1 90 ? 8.836 3.188 -12.141 1 90.62 90 GLN A O 1
ATOM 701 N N . LYS A 1 91 ? 6.797 4.02 -12.047 1 85.38 91 LYS A N 1
ATOM 702 C CA . LYS A 1 91 ? 7.297 5.391 -11.969 1 85.38 91 LYS A CA 1
ATOM 703 C C . LYS A 1 91 ? 8.086 5.621 -10.68 1 85.38 91 LYS A C 1
ATOM 705 O O . LYS A 1 91 ? 9.078 6.344 -10.68 1 85.38 91 LYS A O 1
ATOM 710 N N . VAL A 1 92 ? 7.613 5.016 -9.594 1 82.38 92 VAL A N 1
ATOM 711 C CA . VAL A 1 92 ? 8.242 5.195 -8.289 1 82.38 92 VAL A CA 1
ATOM 712 C C . VAL A 1 92 ? 9.445 4.266 -8.164 1 82.38 92 VAL A C 1
ATOM 714 O O . VAL A 1 92 ? 10.477 4.645 -7.613 1 82.38 92 VAL A O 1
ATOM 717 N N . ASN A 1 93 ? 9.289 3.084 -8.688 1 86.5 93 ASN A N 1
ATOM 718 C CA . ASN A 1 93 ? 10.352 2.088 -8.641 1 86.5 93 ASN A CA 1
ATOM 719 C C . ASN A 1 93 ? 10.438 1.3 -9.945 1 86.5 93 ASN A C 1
ATOM 721 O O . ASN A 1 93 ? 9.828 0.239 -10.078 1 86.5 93 ASN A O 1
ATOM 725 N N . PRO A 1 94 ? 11.266 1.768 -10.828 1 88.88 94 PRO A N 1
ATOM 726 C CA . PRO A 1 94 ? 11.359 1.134 -12.148 1 88.88 94 PRO A CA 1
ATOM 727 C C . PRO A 1 94 ? 11.945 -0.274 -12.086 1 88.88 94 PRO A C 1
ATOM 729 O O . PRO A 1 94 ? 11.773 -1.062 -13.016 1 88.88 94 PRO A O 1
ATOM 732 N N . LYS A 1 95 ? 12.633 -0.585 -11.055 1 89.5 95 LYS A N 1
ATOM 733 C CA . LYS A 1 95 ? 13.289 -1.887 -10.938 1 89.5 95 LYS A CA 1
ATOM 734 C C . LYS A 1 95 ? 12.281 -2.971 -10.547 1 89.5 95 LYS A C 1
ATOM 736 O O . LYS A 1 95 ? 12.57 -4.164 -10.672 1 89.5 95 LYS A O 1
ATOM 741 N N . GLU A 1 96 ? 11.195 -2.572 -10.078 1 92.88 96 GLU A N 1
ATOM 742 C CA . GLU A 1 96 ? 10.172 -3.539 -9.68 1 92.88 96 GLU A CA 1
ATOM 743 C C . GLU A 1 96 ? 9.289 -3.922 -10.859 1 92.88 96 GLU A C 1
ATOM 745 O O . GLU A 1 96 ? 8.688 -3.055 -11.5 1 92.88 96 GLU A O 1
ATOM 750 N N . VAL A 1 97 ? 9.281 -5.203 -11.172 1 97.06 97 VAL A N 1
ATOM 751 C CA . VAL A 1 97 ? 8.469 -5.73 -12.266 1 97.06 97 VAL A CA 1
ATOM 752 C C . VAL A 1 97 ? 7.438 -6.715 -11.727 1 97.06 97 VAL A C 1
ATOM 754 O O . VAL A 1 97 ? 7.477 -7.078 -10.547 1 97.06 97 VAL A O 1
ATOM 757 N N . ILE A 1 98 ? 6.477 -7.121 -12.562 1 98.38 98 ILE A N 1
ATOM 758 C CA . ILE A 1 98 ? 5.516 -8.148 -12.172 1 98.38 98 ILE A CA 1
ATOM 759 C C . ILE A 1 98 ? 6.238 -9.477 -11.953 1 98.38 98 ILE A C 1
ATOM 761 O O . ILE A 1 98 ? 6.988 -9.93 -12.82 1 98.38 98 ILE A O 1
ATOM 765 N N . VAL A 1 99 ? 6.008 -10.047 -10.828 1 98.31 99 VAL A N 1
ATOM 766 C CA . VAL A 1 99 ? 6.613 -11.352 -10.586 1 98.31 99 VAL A CA 1
ATOM 767 C C . VAL A 1 99 ? 5.52 -12.398 -10.367 1 98.31 99 VAL A C 1
ATOM 769 O O . VAL A 1 99 ? 5.801 -13.594 -10.266 1 98.31 99 VAL A O 1
ATOM 772 N N . GLY A 1 100 ? 4.25 -11.906 -10.242 1 98.5 100 GLY A N 1
ATOM 773 C CA . GLY A 1 100 ? 3.143 -12.828 -10.055 1 98.5 100 GLY A CA 1
ATOM 774 C C . GLY A 1 100 ? 1.862 -12.141 -9.625 1 98.5 100 GLY A C 1
ATOM 775 O O . GLY A 1 100 ? 1.631 -10.977 -9.961 1 98.5 100 GLY A O 1
ATOM 776 N N . TRP A 1 101 ? 1.012 -13 -8.969 1 98.44 101 TRP A N 1
ATOM 777 C CA . TRP A 1 101 ? -0.277 -12.523 -8.477 1 98.44 101 TRP A CA 1
ATOM 778 C C . TRP A 1 101 ? -0.68 -13.266 -7.207 1 98.44 101 TRP A C 1
ATOM 780 O O . TRP A 1 101 ? -0.06 -14.266 -6.84 1 98.44 101 TRP A O 1
ATOM 790 N N . TYR A 1 102 ? -1.616 -12.609 -6.543 1 97.69 102 TYR A N 1
ATOM 791 C CA . TYR A 1 102 ? -2.084 -13.234 -5.309 1 97.69 102 TYR A CA 1
ATOM 792 C C . TYR A 1 102 ? -3.602 -13.367 -5.309 1 97.69 102 TYR A C 1
ATOM 794 O O . TYR A 1 102 ? -4.293 -12.672 -6.059 1 97.69 102 TYR A O 1
ATOM 802 N N . SER A 1 103 ? -4.016 -14.266 -4.504 1 96.56 103 SER A N 1
ATOM 803 C CA . SER A 1 103 ? -5.426 -14.367 -4.148 1 96.56 103 SER A CA 1
ATOM 804 C C . SER A 1 103 ? -5.602 -14.648 -2.658 1 96.56 103 SER A C 1
ATOM 806 O O . SER A 1 103 ? -4.75 -15.289 -2.037 1 96.56 103 SER A O 1
ATOM 808 N N . THR A 1 104 ? -6.641 -14.047 -2.148 1 92.69 104 THR A N 1
ATOM 809 C CA . THR A 1 104 ? -7.008 -14.43 -0.788 1 92.69 104 THR A CA 1
ATOM 810 C C . THR A 1 104 ? -7.879 -15.68 -0.793 1 92.69 104 THR A C 1
ATOM 812 O O . THR A 1 104 ? -8.562 -15.969 -1.782 1 92.69 104 THR A O 1
ATOM 815 N N . GLY A 1 105 ? -7.836 -16.453 0.289 1 88.88 105 GLY A N 1
ATOM 816 C CA . GLY A 1 105 ? -8.586 -17.688 0.395 1 88.88 105 GLY A CA 1
ATOM 817 C C . GLY A 1 105 ? -7.699 -18.906 0.603 1 88.88 105 GLY A C 1
ATOM 818 O O . GLY A 1 105 ? -6.473 -18.812 0.536 1 88.88 105 GLY A O 1
ATOM 819 N N . PHE A 1 106 ? -8.461 -20.031 0.726 1 83.75 106 PHE A N 1
ATOM 820 C CA . PHE A 1 106 ? -7.75 -21.25 1.043 1 83.75 106 PHE A CA 1
ATOM 821 C C . PHE A 1 106 ? -7.25 -21.938 -0.227 1 83.75 106 PHE A C 1
ATOM 823 O O . PHE A 1 106 ? -8.039 -22.547 -0.958 1 83.75 106 PHE A O 1
ATOM 830 N N . GLY A 1 107 ? -5.996 -21.719 -0.616 1 83.19 107 GLY A N 1
ATOM 831 C CA . GLY A 1 107 ? -5.348 -22.469 -1.683 1 83.19 107 GLY A CA 1
ATOM 832 C C . GLY A 1 107 ? -5.785 -22.031 -3.068 1 83.19 107 GLY A C 1
ATOM 833 O O . GLY A 1 107 ? -6.242 -20.906 -3.252 1 83.19 107 GLY A O 1
ATOM 834 N N . VAL A 1 108 ? -5.523 -22.875 -4.043 1 87.69 108 VAL A N 1
ATOM 835 C CA . VAL A 1 108 ? -5.797 -22.625 -5.453 1 87.69 108 VAL A CA 1
ATOM 836 C C . VAL A 1 108 ? -7.242 -23 -5.773 1 87.69 108 VAL A C 1
ATOM 838 O O . VAL A 1 108 ? -7.707 -24.078 -5.398 1 87.69 108 VAL A O 1
ATOM 841 N N . ARG A 1 109 ? -7.992 -22.109 -6.434 1 84.44 109 ARG A N 1
ATOM 842 C CA . ARG A 1 109 ? -9.383 -22.328 -6.82 1 84.44 109 ARG A CA 1
ATOM 843 C C . ARG A 1 109 ? -9.492 -22.594 -8.32 1 84.44 109 ARG A C 1
ATOM 845 O O . ARG A 1 109 ? -8.531 -22.391 -9.062 1 84.44 109 ARG A O 1
ATOM 852 N N . ALA A 1 110 ? -10.648 -23.047 -8.734 1 78.81 110 ALA A N 1
ATOM 853 C CA . ALA A 1 110 ? -10.922 -23.328 -10.141 1 78.81 110 ALA A CA 1
ATOM 854 C C . ALA A 1 110 ? -10.664 -22.094 -11.008 1 78.81 110 ALA A C 1
ATOM 856 O O . ALA A 1 110 ? -10.07 -22.203 -12.086 1 78.81 110 ALA A O 1
ATOM 857 N N . GLY A 1 111 ? -11.016 -20.938 -10.531 1 85.44 111 GLY A N 1
ATOM 858 C CA . GLY A 1 111 ? -10.844 -19.703 -11.289 1 85.44 111 GLY A CA 1
ATOM 859 C C . GLY A 1 111 ? -9.406 -19.219 -11.32 1 85.44 111 GLY A C 1
ATOM 860 O O . GLY A 1 111 ? -9.07 -18.297 -12.07 1 85.44 111 GLY A O 1
ATOM 861 N N . SER A 1 112 ? -8.555 -19.984 -10.625 1 90.38 112 SER A N 1
ATOM 862 C CA . SER A 1 112 ? -7.164 -19.547 -10.547 1 90.38 112 SER A CA 1
ATOM 863 C C . SER A 1 112 ? -6.449 -19.75 -11.883 1 90.38 112 SER A C 1
ATOM 865 O O . SER A 1 112 ? -5.598 -18.938 -12.258 1 90.38 112 SER A O 1
ATOM 867 N N . ALA A 1 113 ? -6.836 -20.781 -12.555 1 89.94 113 ALA A N 1
ATOM 868 C CA . ALA A 1 113 ? -6.168 -21.062 -13.82 1 89.94 113 ALA A CA 1
ATOM 869 C C . ALA A 1 113 ? -6.391 -19.938 -14.828 1 89.94 113 ALA A C 1
ATOM 871 O O . ALA A 1 113 ? -5.473 -19.562 -15.562 1 89.94 113 ALA A O 1
ATOM 872 N N . LEU A 1 114 ? -7.609 -19.438 -14.898 1 91 114 LEU A N 1
ATOM 873 C CA . LEU A 1 114 ? -7.922 -18.359 -15.828 1 91 114 LEU A CA 1
ATOM 874 C C . LEU A 1 114 ? -7.137 -17.094 -15.484 1 91 114 LEU A C 1
ATOM 876 O O . LEU A 1 114 ? -6.621 -16.406 -16.375 1 91 114 LEU A O 1
ATOM 880 N N . ILE A 1 115 ? -7.059 -16.781 -14.227 1 94.69 115 ILE A N 1
ATOM 881 C CA . ILE A 1 115 ? -6.328 -15.594 -13.797 1 94.69 115 ILE A CA 1
ATOM 882 C C . ILE A 1 115 ? -4.836 -15.789 -14.047 1 94.69 115 ILE A C 1
ATOM 884 O O . ILE A 1 115 ? -4.148 -14.867 -14.492 1 94.69 115 ILE A O 1
ATOM 888 N N . HIS A 1 116 ? -4.426 -16.984 -13.805 1 94.69 116 HIS A N 1
ATOM 889 C CA . HIS A 1 116 ? -3.016 -17.297 -14.031 1 94.69 116 HIS A CA 1
ATOM 890 C C . HIS A 1 116 ? -2.648 -17.156 -15.5 1 94.69 116 HIS A C 1
ATOM 892 O O . HIS A 1 116 ? -1.556 -16.688 -15.828 1 94.69 116 HIS A O 1
ATOM 898 N N . ASP A 1 117 ? -3.514 -17.516 -16.344 1 92.75 117 ASP A N 1
ATOM 899 C CA . ASP A 1 117 ? -3.291 -17.375 -17.766 1 92.75 117 ASP A CA 1
ATOM 900 C C . ASP A 1 117 ? -3.076 -15.906 -18.156 1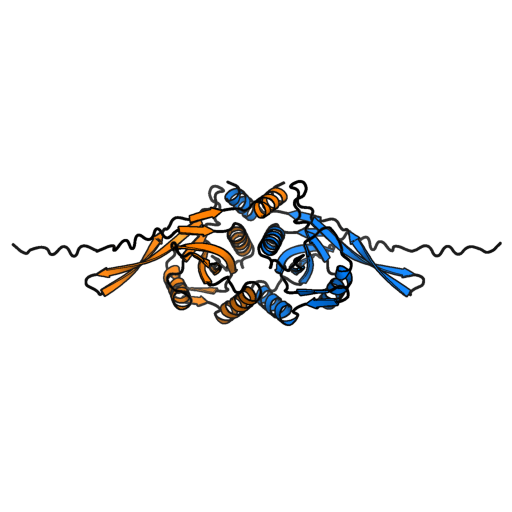 92.75 117 ASP A C 1
ATOM 902 O O . ASP A 1 117 ? -2.217 -15.594 -18.969 1 92.75 117 ASP A O 1
ATOM 906 N N . PHE A 1 118 ? -3.852 -15.109 -17.609 1 94.62 118 PHE A N 1
ATOM 907 C CA . PHE A 1 118 ? -3.684 -13.68 -17.844 1 94.62 118 PHE A CA 1
ATOM 908 C C . PHE A 1 118 ? -2.285 -13.227 -17.453 1 94.62 118 PHE A C 1
ATOM 910 O O . PHE A 1 118 ? -1.591 -12.57 -18.234 1 94.62 118 PHE A O 1
ATOM 917 N N . TYR A 1 119 ? -1.815 -13.602 -16.219 1 96.81 119 TYR A N 1
ATOM 918 C CA . TYR A 1 119 ? -0.53 -13.133 -15.711 1 96.81 119 TYR A CA 1
ATOM 919 C C . TYR A 1 119 ? 0.623 -13.82 -16.438 1 96.81 119 TYR A C 1
ATOM 921 O O . TYR A 1 119 ? 1.719 -13.258 -16.531 1 96.81 119 TYR A O 1
ATOM 929 N N . SER A 1 120 ? 0.375 -14.992 -16.984 1 94.88 120 SER A N 1
ATOM 930 C CA . SER A 1 120 ? 1.392 -15.695 -17.766 1 94.88 120 SER A CA 1
ATOM 931 C C . SER A 1 120 ? 1.698 -14.953 -19.062 1 94.88 120 SER A C 1
ATOM 933 O O . SER A 1 120 ? 2.75 -15.164 -19.672 1 94.88 120 SER A O 1
ATOM 935 N N . ARG A 1 121 ? 0.795 -14.156 -19.516 1 95.38 121 ARG A N 1
ATOM 936 C CA . ARG A 1 121 ? 1.03 -13.328 -20.688 1 95.38 121 ARG A CA 1
ATOM 937 C C . ARG A 1 121 ? 1.782 -12.047 -20.312 1 95.38 121 ARG A C 1
ATOM 939 O O . ARG A 1 121 ? 2.379 -11.398 -21.172 1 95.38 121 ARG A O 1
ATOM 946 N N . GLU A 1 122 ? 1.695 -11.68 -19.016 1 95.25 122 GLU A N 1
ATOM 947 C CA . GLU A 1 122 ? 2.375 -10.484 -18.531 1 95.25 122 GLU A CA 1
ATOM 948 C C . GLU A 1 122 ? 3.84 -10.766 -18.219 1 95.25 122 GLU A C 1
ATOM 950 O O . GLU A 1 122 ? 4.699 -9.906 -18.391 1 95.25 122 GLU A O 1
ATOM 955 N N . VAL A 1 123 ? 4.16 -11.977 -17.719 1 95.38 123 VAL A N 1
ATOM 956 C CA . VAL A 1 123 ? 5.516 -12.344 -17.312 1 95.38 123 VAL A CA 1
ATOM 957 C C . VAL A 1 123 ? 5.707 -13.852 -17.453 1 95.38 123 VAL A C 1
ATOM 959 O O . VAL A 1 123 ? 4.746 -14.617 -17.328 1 95.38 123 VAL A O 1
ATOM 962 N N . GLN A 1 124 ? 6.953 -14.219 -17.594 1 92 124 GLN A N 1
ATOM 963 C CA . GLN A 1 124 ? 7.266 -15.641 -17.656 1 92 124 GLN A CA 1
ATOM 964 C C . GLN A 1 124 ? 7.207 -16.281 -16.266 1 92 124 GLN A C 1
ATOM 966 O O . GLN A 1 124 ? 7.773 -15.75 -15.305 1 92 124 GLN A O 1
ATOM 971 N N . ASN A 1 125 ? 6.473 -17.391 -16.094 1 91.19 125 ASN A N 1
ATOM 972 C CA . ASN A 1 125 ? 6.371 -18.219 -14.906 1 91.19 125 ASN A CA 1
ATOM 973 C C . ASN A 1 125 ? 5.949 -17.391 -13.688 1 91.19 125 ASN A C 1
ATOM 975 O O . ASN A 1 125 ? 6.637 -17.406 -12.664 1 91.19 125 ASN A O 1
ATOM 979 N N . PRO A 1 126 ? 4.844 -16.766 -13.742 1 96.69 126 PRO A N 1
ATOM 980 C CA . PRO A 1 126 ? 4.383 -15.984 -12.586 1 96.69 126 PRO A CA 1
ATOM 981 C C . PRO A 1 126 ? 4.129 -16.844 -11.352 1 96.69 126 PRO A C 1
ATOM 983 O O . PRO A 1 126 ? 3.641 -17.984 -11.477 1 96.69 126 PRO A O 1
ATOM 986 N N . ILE A 1 127 ? 4.422 -16.25 -10.195 1 97.31 127 ILE A N 1
ATOM 987 C CA . ILE A 1 127 ? 4.062 -16.859 -8.914 1 97.31 127 ILE A CA 1
ATOM 988 C C . ILE A 1 127 ? 2.582 -16.625 -8.633 1 97.31 127 ILE A C 1
ATOM 990 O O . ILE A 1 127 ? 2.068 -15.523 -8.852 1 97.31 127 ILE A O 1
ATOM 994 N N . HIS A 1 128 ? 1.94 -17.656 -8.203 1 97.44 128 HIS A N 1
ATOM 995 C CA . HIS A 1 128 ? 0.636 -17.5 -7.566 1 97.44 128 HIS A CA 1
ATOM 996 C C . HIS A 1 128 ? 0.736 -17.672 -6.055 1 97.44 128 HIS A C 1
ATOM 998 O O . HIS A 1 128 ? 1.007 -18.781 -5.566 1 97.44 128 HIS A O 1
ATOM 1004 N N . MET A 1 129 ? 0.464 -16.609 -5.359 1 96.88 129 MET A N 1
ATOM 1005 C CA . MET A 1 129 ? 0.526 -16.641 -3.902 1 96.88 129 MET A CA 1
ATOM 1006 C C . MET A 1 129 ? -0.873 -16.609 -3.297 1 96.88 129 MET A C 1
ATOM 1008 O O . MET A 1 129 ? -1.693 -15.766 -3.668 1 96.88 129 MET A O 1
ATOM 1012 N N . THR A 1 130 ? -1.144 -17.516 -2.416 1 95.38 130 THR A N 1
ATOM 1013 C CA . THR A 1 130 ? -2.418 -17.531 -1.707 1 95.38 130 THR A CA 1
ATOM 1014 C C . THR A 1 130 ? -2.232 -17.094 -0.257 1 95.38 130 THR A C 1
ATOM 1016 O O . THR A 1 130 ? -1.248 -17.453 0.386 1 95.38 130 THR A O 1
ATOM 1019 N N . VAL A 1 131 ? -3.092 -16.219 0.166 1 91.31 131 VAL A N 1
ATOM 1020 C CA . VAL A 1 131 ? -3.119 -15.789 1.557 1 91.31 131 VAL A CA 1
ATOM 1021 C C . VAL A 1 131 ? -4.453 -16.156 2.193 1 91.31 131 VAL A C 1
ATOM 1023 O O . VAL A 1 131 ? -5.496 -15.594 1.852 1 91.31 131 VAL A O 1
ATOM 1026 N N . ASP A 1 132 ? -4.395 -17.078 3.088 1 87.38 132 ASP A N 1
ATOM 1027 C CA . ASP A 1 132 ? -5.609 -17.469 3.799 1 87.38 132 ASP A CA 1
ATOM 1028 C C . ASP A 1 132 ? -5.953 -16.469 4.887 1 87.38 132 ASP A C 1
ATOM 1030 O O . ASP A 1 132 ? -5.27 -16.391 5.91 1 87.38 132 ASP A O 1
ATOM 1034 N N . THR A 1 133 ? -6.965 -15.688 4.707 1 75.94 133 THR A N 1
ATOM 1035 C CA . THR A 1 133 ? -7.371 -14.633 5.625 1 75.94 133 THR A CA 1
ATOM 1036 C C . THR A 1 133 ? -8.383 -15.156 6.641 1 75.94 133 THR A C 1
ATOM 1038 O O . THR A 1 133 ? -8.898 -14.391 7.457 1 75.94 133 THR A O 1
ATOM 1041 N N . GLY A 1 134 ? -8.922 -16.375 6.52 1 69.06 134 GLY A N 1
ATOM 1042 C CA . GLY A 1 134 ? -9.898 -16.938 7.434 1 69.06 134 GLY A CA 1
ATOM 1043 C C . GLY A 1 134 ? -9.383 -17.062 8.859 1 69.06 134 GLY A C 1
ATOM 1044 O O . GLY A 1 134 ? -10.172 -17.172 9.797 1 69.06 134 GLY A O 1
ATOM 1045 N N . PHE A 1 135 ? -8.273 -16.719 9.156 1 61.91 135 PHE A N 1
ATOM 1046 C CA . PHE A 1 135 ? -7.629 -16.734 10.461 1 61.91 135 PHE A CA 1
ATOM 1047 C C . PHE A 1 135 ? -8.195 -17.859 11.328 1 61.91 135 PHE A C 1
ATOM 1049 O O . PHE A 1 135 ? -8.445 -17.672 12.516 1 61.91 135 PHE A O 1
ATOM 1056 N N . THR A 1 136 ? -8.828 -19.047 10.82 1 58 136 THR A N 1
ATOM 1057 C CA . THR A 1 136 ? -9.516 -20.078 11.578 1 58 136 THR A CA 1
ATOM 1058 C C . THR A 1 136 ? -8.734 -20.422 12.844 1 58 136 THR A C 1
ATOM 1060 O O . THR A 1 136 ? -9.328 -20.641 13.906 1 58 136 THR A O 1
ATOM 1063 N N . ASN A 1 137 ? -7.473 -20.594 12.852 1 55.19 137 ASN A N 1
ATOM 1064 C CA . ASN A 1 137 ? -6.754 -20.906 14.086 1 55.19 137 ASN A CA 1
ATOM 1065 C C . ASN A 1 137 ? -5.852 -19.75 14.516 1 55.19 137 ASN A C 1
ATOM 1067 O O . ASN A 1 137 ? -4.875 -19.953 15.234 1 55.19 137 ASN A O 1
ATOM 1071 N N . GLY A 1 138 ? -6.234 -18.594 14.062 1 58.91 138 GLY A N 1
ATOM 1072 C CA . GLY A 1 138 ? -5.406 -17.453 14.438 1 58.91 138 GLY A CA 1
ATOM 1073 C C . GLY A 1 138 ? -4.113 -17.375 13.656 1 58.91 138 GLY A C 1
ATOM 1074 O O . GLY A 1 138 ? -3.223 -16.594 14 1 58.91 138 GLY A O 1
ATOM 1075 N N . GLU A 1 139 ? -3.969 -18.359 12.68 1 64.88 139 GLU A N 1
ATOM 1076 C CA . GLU A 1 139 ? -2.725 -18.328 11.922 1 64.88 139 GLU A 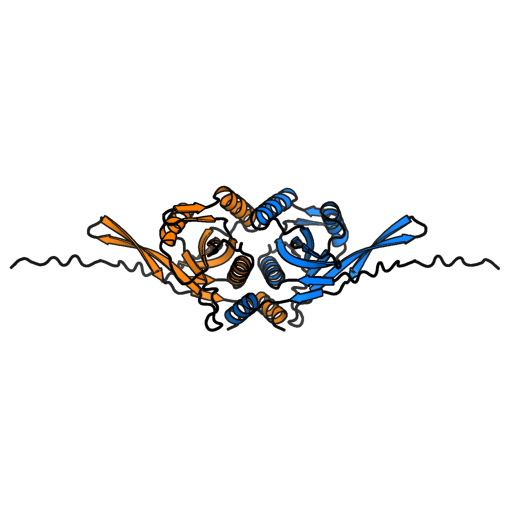CA 1
ATOM 1077 C C . GLU A 1 139 ? -2.986 -18.016 10.445 1 64.88 139 GLU A C 1
ATOM 1079 O O . GLU A 1 139 ? -4.027 -18.391 9.906 1 64.88 139 GLU A O 1
ATOM 1084 N N . ALA A 1 140 ? -2.248 -17.078 9.977 1 69.12 140 ALA A N 1
ATOM 1085 C CA . ALA A 1 140 ? -2.258 -16.875 8.531 1 69.12 140 ALA A CA 1
ATOM 1086 C C . ALA A 1 140 ? -1.47 -17.969 7.816 1 69.12 140 ALA A C 1
ATOM 1088 O O . ALA A 1 140 ? -0.465 -18.453 8.336 1 69.12 140 ALA A O 1
ATOM 1089 N N . SER A 1 141 ? -2.098 -18.578 6.785 1 82.75 141 SER A N 1
ATOM 1090 C CA . SER A 1 141 ? -1.357 -19.484 5.91 1 82.75 141 SER A CA 1
ATOM 1091 C C . SER A 1 141 ? -1.042 -18.812 4.57 1 82.75 141 SER A C 1
ATOM 1093 O O . SER A 1 141 ? -1.933 -18.266 3.92 1 82.75 141 SER A O 1
ATOM 1095 N N . ILE A 1 142 ? 0.161 -18.703 4.223 1 90.31 142 ILE A N 1
ATOM 1096 C CA . ILE A 1 142 ? 0.637 -18.141 2.967 1 90.31 142 ILE A CA 1
ATOM 1097 C C . ILE A 1 142 ? 1.377 -19.219 2.166 1 90.31 142 ILE A C 1
ATOM 1099 O O . ILE A 1 142 ? 2.279 -19.875 2.688 1 90.31 142 ILE A O 1
ATOM 1103 N N . LYS A 1 143 ? 0.904 -19.422 0.951 1 92.69 143 LYS A N 1
ATOM 1104 C CA . LYS A 1 143 ? 1.553 -20.391 0.072 1 92.69 143 LYS A CA 1
ATOM 1105 C C . LYS A 1 143 ? 1.87 -19.766 -1.287 1 92.69 143 LYS A C 1
ATOM 1107 O O . LYS A 1 143 ? 1.186 -18.844 -1.729 1 92.69 143 LYS A O 1
ATOM 1112 N N . ALA A 1 144 ? 2.889 -20.281 -1.876 1 95.75 144 ALA A N 1
ATOM 1113 C CA . ALA A 1 144 ? 3.283 -19.844 -3.213 1 95.75 144 ALA A CA 1
ATOM 1114 C C . ALA A 1 144 ? 3.332 -21.016 -4.18 1 95.75 144 ALA A C 1
ATOM 1116 O O . ALA A 1 144 ? 3.777 -22.109 -3.818 1 95.75 144 ALA A O 1
ATOM 1117 N N . PHE A 1 145 ? 2.895 -20.734 -5.402 1 95.44 145 PHE A N 1
ATOM 1118 C CA . PHE A 1 145 ? 2.83 -21.766 -6.426 1 95.44 145 PHE A CA 1
ATOM 1119 C C . PHE A 1 145 ? 3.438 -21.281 -7.734 1 95.44 145 PHE A C 1
ATOM 1121 O O . PHE A 1 145 ? 3.393 -20.078 -8.039 1 95.44 145 PHE A O 1
ATOM 1128 N N . VAL A 1 146 ? 3.98 -22.25 -8.477 1 93.75 146 VAL A N 1
ATOM 1129 C CA . VAL A 1 146 ? 4.305 -22.047 -9.883 1 93.75 146 VAL A CA 1
ATOM 1130 C C . VAL A 1 146 ? 3.625 -23.125 -10.727 1 93.75 146 VAL A C 1
ATOM 1132 O O . VAL A 1 146 ? 3.17 -24.141 -10.203 1 93.75 146 VAL A O 1
ATOM 1135 N N . THR A 1 147 ? 3.432 -22.797 -11.969 1 90 147 THR A N 1
ATOM 1136 C CA . THR A 1 147 ? 2.816 -23.812 -12.828 1 90 147 THR A CA 1
ATOM 1137 C C . THR A 1 147 ? 3.883 -24.625 -13.547 1 90 147 THR A C 1
ATOM 1139 O O . THR A 1 147 ? 4.914 -24.094 -13.961 1 90 147 THR A O 1
ATOM 1142 N N . VAL A 1 148 ? 3.627 -25.938 -13.586 1 85.69 148 VAL A N 1
ATOM 1143 C CA . VAL A 1 148 ? 4.484 -26.844 -14.336 1 85.69 148 VAL A CA 1
ATOM 1144 C C . VAL A 1 148 ? 3.67 -27.547 -15.414 1 85.69 148 VAL A C 1
ATOM 1146 O O . VAL A 1 148 ? 2.516 -27.922 -15.188 1 85.69 148 VAL A O 1
ATOM 1149 N N . ASN A 1 149 ? 4.16 -27.422 -16.641 1 76.19 149 ASN A N 1
ATOM 1150 C CA . ASN A 1 149 ? 3.48 -28.094 -17.75 1 76.19 149 ASN A CA 1
ATOM 1151 C C . ASN A 1 149 ? 3.736 -29.609 -17.734 1 76.19 149 ASN A C 1
ATOM 1153 O O . ASN A 1 149 ? 4.887 -30.047 -17.641 1 76.19 149 ASN A O 1
ATOM 1157 N N . LEU A 1 150 ? 2.609 -30.359 -17.484 1 70.75 150 LEU A N 1
ATOM 1158 C CA . LEU A 1 150 ? 2.697 -31.797 -17.609 1 70.75 150 LEU A CA 1
ATOM 1159 C C . LEU A 1 150 ? 2.531 -32.25 -19.062 1 70.75 150 LEU A C 1
ATOM 1161 O O . LEU A 1 150 ? 1.617 -31.781 -19.75 1 70.75 150 LEU A O 1
ATOM 1165 N N . SER A 1 151 ? 3.574 -32.562 -19.703 1 66.38 151 SER A N 1
ATOM 1166 C CA . SER A 1 151 ? 3.488 -33.031 -21.094 1 66.38 151 SER A CA 1
ATOM 1167 C C . SER A 1 151 ? 3.543 -34.531 -21.172 1 66.38 151 SER A C 1
ATOM 1169 O O . SER A 1 151 ? 4.199 -35.188 -20.359 1 66.38 151 SER A O 1
ATOM 1171 N N . LEU A 1 152 ? 2.439 -35.156 -21.719 1 62.06 152 LEU A N 1
ATOM 1172 C CA . LEU A 1 152 ? 2.496 -36.531 -22.156 1 62.06 152 LEU A CA 1
ATOM 1173 C C . LEU A 1 152 ? 2.809 -36.625 -23.656 1 62.06 152 LEU A C 1
ATOM 1175 O O . LEU A 1 152 ? 2.02 -36.156 -24.484 1 62.06 152 LEU A O 1
ATOM 1179 N N . ARG A 1 153 ? 3.795 -37.438 -23.969 1 59.59 153 ARG A N 1
ATOM 1180 C CA . ARG A 1 153 ? 4.168 -37.688 -25.359 1 59.59 153 ARG A CA 1
ATOM 1181 C C . ARG A 1 153 ? 4.09 -36.406 -26.188 1 59.59 153 ARG A C 1
ATOM 1183 O O . ARG A 1 153 ? 3.502 -36.406 -27.266 1 59.59 153 ARG A O 1
ATOM 1190 N N . ASP A 1 154 ? 4.551 -35.219 -25.656 1 59.53 154 ASP A N 1
ATOM 1191 C CA . ASP A 1 154 ? 4.707 -33.906 -26.328 1 59.53 154 ASP A CA 1
ATOM 1192 C C . ASP A 1 154 ? 3.42 -33.094 -26.234 1 59.53 154 ASP A C 1
ATOM 1194 O O . ASP A 1 154 ? 3.342 -32 -26.797 1 59.53 154 ASP A O 1
ATOM 1198 N N . GLN A 1 155 ? 2.344 -33.719 -25.906 1 59.5 155 GLN A N 1
ATOM 1199 C CA . GLN A 1 155 ? 1.093 -32.969 -25.75 1 59.5 155 GLN A CA 1
ATOM 1200 C C . GLN A 1 155 ? 0.993 -32.344 -24.359 1 59.5 155 GLN A C 1
ATOM 1202 O O . GLN A 1 155 ? 1.14 -33.062 -23.344 1 59.5 155 GLN A O 1
ATOM 1207 N N . GLN A 1 156 ? 1.07 -30.984 -24.312 1 59.78 156 GLN A N 1
ATOM 1208 C CA . GLN A 1 156 ? 0.794 -30.297 -23.047 1 59.78 156 GLN A CA 1
ATOM 1209 C C . GLN A 1 156 ? -0.565 -30.703 -22.484 1 59.78 156 GLN A C 1
ATOM 1211 O O . GLN A 1 156 ? -1.588 -30.562 -23.156 1 59.78 156 GLN A O 1
ATOM 1216 N N . LEU A 1 157 ? -0.597 -31.469 -21.484 1 62.28 157 LEU A N 1
ATOM 1217 C CA . LEU A 1 157 ? -1.851 -31.938 -20.906 1 62.28 157 LEU A CA 1
ATOM 1218 C C . LEU A 1 157 ? -2.486 -30.875 -20.031 1 62.28 157 LEU A C 1
ATOM 1220 O O . LEU A 1 157 ? -3.637 -30.484 -20.234 1 62.28 157 LEU A O 1
ATOM 1224 N N . ALA A 1 158 ? -1.881 -30.469 -18.828 1 65.62 158 ALA A N 1
ATOM 1225 C CA . ALA A 1 158 ? -2.498 -29.469 -17.953 1 65.62 158 ALA A CA 1
ATOM 1226 C C . ALA A 1 158 ? -1.446 -28.734 -17.141 1 65.62 158 ALA A C 1
ATOM 1228 O O . ALA A 1 158 ? -0.357 -29.25 -16.891 1 65.62 158 ALA A O 1
ATOM 1229 N N . ALA A 1 159 ? -1.624 -27.5 -17.109 1 74.75 159 ALA A N 1
ATOM 1230 C CA . ALA A 1 159 ? -0.791 -26.734 -16.172 1 74.75 159 ALA A CA 1
ATOM 1231 C C . ALA A 1 159 ? -1.185 -27.031 -14.727 1 74.75 159 ALA A C 1
ATOM 1233 O O . ALA A 1 159 ? -2.373 -27.078 -14.398 1 74.75 159 ALA A O 1
ATOM 1234 N N . GLN A 1 160 ? -0.22 -27.656 -14.039 1 86.44 160 GLN A N 1
ATOM 1235 C CA . GLN A 1 160 ? -0.465 -27.953 -12.633 1 86.44 160 GLN A CA 1
ATOM 1236 C C . GLN A 1 160 ? 0.246 -26.953 -11.719 1 86.44 160 GLN A C 1
ATOM 1238 O O . GLN A 1 160 ? 1.399 -26.594 -11.969 1 86.44 160 GLN A O 1
ATOM 1243 N N . PHE A 1 161 ? -0.429 -26.5 -10.703 1 91.62 161 PHE A N 1
ATOM 1244 C CA . PHE A 1 161 ? 0.163 -25.625 -9.711 1 91.62 161 PHE A CA 1
ATOM 1245 C C . PHE A 1 161 ? 1.015 -26.406 -8.719 1 91.62 161 PHE A C 1
ATOM 1247 O O . PHE A 1 161 ? 0.513 -27.312 -8.039 1 91.62 161 PHE A O 1
ATOM 1254 N N . GLN A 1 162 ? 2.258 -26.094 -8.703 1 91.88 162 GLN A N 1
ATOM 1255 C CA . GLN A 1 162 ? 3.199 -26.734 -7.781 1 91.88 162 GLN A CA 1
ATOM 1256 C C . GLN A 1 162 ? 3.627 -25.75 -6.684 1 91.88 162 GLN A C 1
ATOM 1258 O O . GLN A 1 162 ? 4.129 -24.672 -6.973 1 91.88 162 GLN A O 1
ATOM 1263 N N . GLU A 1 163 ? 3.467 -26.141 -5.461 1 93.56 163 GLU A N 1
ATOM 1264 C CA . GLU A 1 163 ? 3.877 -25.312 -4.336 1 93.56 163 GLU A CA 1
ATOM 1265 C C . GLU A 1 163 ? 5.395 -25.172 -4.27 1 93.56 163 GLU A C 1
ATOM 1267 O O . GLU A 1 163 ? 6.121 -26.156 -4.488 1 93.56 163 GLU A O 1
ATOM 1272 N N . ILE A 1 164 ? 5.879 -24.016 -3.943 1 94.12 164 ILE A N 1
ATOM 1273 C CA . ILE A 1 164 ? 7.309 -23.766 -3.789 1 94.12 164 ILE A CA 1
ATOM 1274 C C . ILE A 1 164 ? 7.586 -23.188 -2.404 1 94.12 164 ILE A C 1
ATOM 1276 O O . ILE A 1 164 ? 6.68 -22.672 -1.749 1 94.12 164 ILE A O 1
ATOM 1280 N N . PRO A 1 165 ? 8.836 -23.281 -1.925 1 93.81 165 PRO A N 1
ATOM 1281 C CA . PRO A 1 165 ? 9.164 -22.672 -0.63 1 93.81 165 PRO A CA 1
ATOM 1282 C C . PRO A 1 165 ? 9 -21.156 -0.624 1 93.81 165 PRO A C 1
ATOM 1284 O O . PRO A 1 165 ? 9.312 -20.5 -1.617 1 93.81 165 PRO A O 1
ATOM 1287 N N . LEU A 1 166 ? 8.461 -20.703 0.455 1 92.06 166 LEU A N 1
ATOM 1288 C CA . LEU A 1 166 ? 8.242 -19.266 0.649 1 92.06 166 LEU A CA 1
ATOM 1289 C C . LEU A 1 166 ? 8.844 -18.812 1.973 1 92.06 166 LEU A C 1
ATOM 1291 O O . LEU A 1 166 ? 8.57 -19.391 3.021 1 92.06 166 LEU A O 1
ATOM 1295 N N . ASP A 1 167 ? 9.703 -17.828 1.801 1 89.56 167 ASP A N 1
ATOM 1296 C CA . ASP A 1 167 ? 10.328 -17.234 2.977 1 89.56 167 ASP A CA 1
ATOM 1297 C C . ASP A 1 167 ? 9.766 -15.836 3.248 1 89.56 167 ASP A C 1
ATOM 1299 O O . ASP A 1 167 ? 9.68 -15.008 2.34 1 89.56 167 ASP A O 1
ATOM 1303 N N . LEU A 1 168 ? 9.312 -15.641 4.473 1 85.31 168 LEU A N 1
ATOM 1304 C CA . LEU A 1 168 ? 8.883 -14.312 4.902 1 85.31 168 LEU A CA 1
ATOM 1305 C C . LEU A 1 168 ? 10.016 -13.578 5.613 1 85.31 168 LEU A C 1
ATOM 1307 O O . LEU A 1 168 ? 10.555 -14.07 6.605 1 85.31 168 LEU A O 1
ATOM 1311 N N . ARG A 1 169 ? 10.461 -12.539 5.09 1 74.62 169 ARG A N 1
ATOM 1312 C CA . ARG A 1 169 ? 11.586 -11.773 5.629 1 74.62 169 ARG A CA 1
ATOM 1313 C C . ARG A 1 169 ? 11.141 -10.391 6.082 1 74.62 169 ARG A C 1
ATOM 1315 O O . ARG A 1 169 ? 10.5 -9.656 5.324 1 74.62 169 ARG A O 1
ATOM 1322 N N . MET A 1 170 ? 11.258 -10.102 7.355 1 74.44 170 MET A N 1
ATOM 1323 C CA . MET A 1 170 ? 11.023 -8.75 7.855 1 74.44 170 MET A CA 1
ATOM 1324 C C . MET A 1 170 ? 12.344 -8.047 8.148 1 74.44 170 MET A C 1
ATOM 1326 O O . MET A 1 170 ? 13.227 -8.609 8.805 1 74.44 170 MET A O 1
ATOM 1330 N N . VAL A 1 171 ? 12.547 -6.891 7.512 1 72.69 171 VAL A N 1
ATOM 1331 C CA . VAL A 1 171 ? 13.719 -6.086 7.836 1 72.69 171 VAL A CA 1
ATOM 1332 C C . VAL A 1 171 ? 13.484 -5.328 9.141 1 72.69 171 VAL A C 1
ATOM 1334 O O . VAL A 1 171 ? 12.344 -5.207 9.602 1 72.69 171 VAL A O 1
ATOM 1337 N N . GLU A 1 172 ? 14.539 -4.738 9.695 1 73.44 172 GLU A N 1
ATOM 1338 C CA . GLU A 1 172 ? 14.484 -4.121 11.023 1 73.44 172 GLU A CA 1
ATOM 1339 C C . GLU A 1 172 ? 13.492 -2.959 11.047 1 73.44 172 GLU A C 1
ATOM 1341 O O . GLU A 1 172 ? 12.695 -2.836 11.977 1 73.44 172 GLU A O 1
ATOM 1346 N N . ALA A 1 173 ? 13.594 -2.117 10.039 1 71.5 173 ALA A N 1
ATOM 1347 C CA . ALA A 1 173 ? 12.703 -0.961 10 1 71.5 173 ALA A CA 1
ATOM 1348 C C . ALA A 1 173 ? 11.242 -1.397 9.992 1 71.5 173 ALA A C 1
ATOM 1350 O O . ALA A 1 173 ? 10.406 -0.795 10.672 1 71.5 173 ALA A O 1
ATOM 1351 N N . GLU A 1 174 ? 10.945 -2.48 9.297 1 74.19 174 GLU A N 1
ATOM 1352 C CA . GLU A 1 174 ? 9.594 -3.027 9.242 1 74.19 174 GLU A CA 1
ATOM 1353 C C . GLU A 1 174 ? 9.203 -3.674 10.562 1 74.19 174 GLU A C 1
ATOM 1355 O O . GLU A 1 174 ? 8.055 -3.568 11 1 74.19 174 GLU A O 1
ATOM 1360 N N . ARG A 1 175 ? 10.164 -4.234 11.188 1 76.69 175 ARG A N 1
ATOM 1361 C CA . ARG A 1 175 ? 9.93 -4.863 12.477 1 76.69 175 ARG A CA 1
ATOM 1362 C C . ARG A 1 175 ? 9.547 -3.828 13.531 1 76.69 175 ARG A C 1
ATOM 1364 O O . ARG A 1 175 ? 8.625 -4.047 14.32 1 76.69 175 ARG A O 1
ATOM 1371 N N . VAL A 1 176 ? 10.227 -2.756 13.5 1 75.81 176 VAL A N 1
ATOM 1372 C CA . VAL A 1 176 ? 9.945 -1.678 14.445 1 75.81 176 VAL A CA 1
ATOM 1373 C C . VAL A 1 176 ? 8.539 -1.134 14.211 1 75.81 176 VAL A C 1
ATOM 1375 O O . VAL A 1 176 ? 7.793 -0.907 15.164 1 75.81 176 VAL A O 1
ATOM 1378 N N . GLY A 1 177 ? 8.242 -0.919 13 1 75.31 177 GLY A N 1
ATOM 1379 C CA . GLY A 1 177 ? 6.895 -0.484 12.672 1 75.31 177 GLY A CA 1
ATOM 1380 C C . GLY A 1 177 ? 5.828 -1.445 13.156 1 75.31 177 GLY A C 1
ATOM 1381 O O . GLY A 1 177 ? 4.816 -1.024 13.719 1 75.31 177 GLY A O 1
ATOM 1382 N N . CYS A 1 178 ? 6.113 -2.721 12.961 1 75.69 178 CYS A N 1
ATOM 1383 C CA . CYS A 1 178 ? 5.184 -3.752 13.406 1 75.69 178 CYS A CA 1
ATOM 1384 C C . CYS A 1 178 ? 5.035 -3.729 14.922 1 75.69 178 CYS A C 1
ATOM 1386 O O . CYS A 1 178 ? 3.922 -3.799 15.445 1 75.69 178 CYS A O 1
ATOM 1388 N N . LYS A 1 179 ? 6.141 -3.602 15.578 1 76.25 179 LYS A N 1
ATOM 1389 C CA . LYS A 1 179 ? 6.125 -3.594 17.031 1 76.25 179 LYS A CA 1
ATOM 1390 C C . LYS A 1 179 ? 5.383 -2.373 17.578 1 76.25 179 LYS A C 1
ATOM 1392 O O . LYS A 1 179 ? 4.637 -2.475 18.547 1 76.25 179 LYS A O 1
ATOM 1397 N N . TYR A 1 180 ? 5.582 -1.328 16.906 1 75.62 180 TYR A N 1
ATOM 1398 C CA . TYR A 1 180 ? 4.895 -0.106 17.312 1 75.62 180 TYR A CA 1
ATOM 1399 C C . TYR A 1 180 ? 3.383 -0.275 17.203 1 75.62 180 TYR A C 1
ATOM 1401 O O . TYR A 1 180 ? 2.645 0.147 18.109 1 75.62 180 TYR A O 1
ATOM 1409 N N . CYS A 1 181 ? 2.975 -0.855 16.156 1 73.69 181 CYS A N 1
ATOM 1410 C CA . CYS A 1 181 ? 1.545 -1.002 15.906 1 73.69 181 CYS A CA 1
ATOM 1411 C C . CYS A 1 181 ? 0.922 -2 16.875 1 73.69 181 CYS A C 1
ATOM 1413 O O . CYS A 1 181 ? -0.27 -1.918 17.172 1 73.69 181 CYS A O 1
ATOM 1415 N N . LEU A 1 182 ? 1.744 -2.912 17.375 1 74.81 182 LEU A N 1
ATOM 1416 C CA . LEU A 1 182 ? 1.24 -3.947 18.266 1 74.81 182 LEU A CA 1
ATOM 1417 C C . LEU A 1 182 ? 1.281 -3.48 19.719 1 74.81 182 LEU A C 1
ATOM 1419 O O . LEU A 1 182 ? 0.694 -4.117 20.594 1 74.81 182 LEU A O 1
ATOM 1423 N N . SER A 1 183 ? 2.09 -2.441 20.031 1 68.19 183 SER A N 1
ATOM 1424 C CA . SER A 1 183 ? 2.189 -1.96 21.406 1 68.19 183 SER A CA 1
ATOM 1425 C C . SER A 1 183 ? 0.96 -1.148 21.797 1 68.19 183 SER A C 1
ATOM 1427 O O . SER A 1 183 ? 0.487 -1.239 22.922 1 68.19 183 SER A O 1
ATOM 1429 N N . MET B 1 1 ? -1.209 58.25 30.312 1 31.69 1 MET B N 1
ATOM 1430 C CA . MET B 1 1 ? -1.222 56.844 30.609 1 31.69 1 MET B CA 1
ATOM 1431 C C . MET B 1 1 ? -1.66 56.031 29.391 1 31.69 1 MET B C 1
ATOM 1433 O O . MET B 1 1 ? -2.826 56.094 28.984 1 31.69 1 MET B O 1
ATOM 1437 N N . ALA B 1 2 ? -0.781 55.812 28.422 1 44.72 2 ALA B N 1
ATOM 1438 C CA . ALA B 1 2 ? -1.033 55.125 27.156 1 44.72 2 ALA B CA 1
ATOM 1439 C C . ALA B 1 2 ? -1.589 53.719 27.406 1 44.72 2 ALA B C 1
ATOM 1441 O O . ALA B 1 2 ? -1.026 52.938 28.172 1 44.72 2 ALA B O 1
ATOM 1442 N N . THR B 1 3 ? -2.953 53.438 27.391 1 37.06 3 THR B N 1
ATOM 1443 C CA . THR B 1 3 ? -3.592 52.125 27.438 1 37.06 3 THR B CA 1
ATOM 1444 C C . THR B 1 3 ? -2.916 51.188 26.453 1 37.06 3 THR B C 1
ATOM 1446 O O . THR B 1 3 ? -2.869 51.438 25.25 1 37.06 3 THR B O 1
ATOM 1449 N N . ASN B 1 4 ? -1.836 50.5 26.812 1 36.72 4 ASN B N 1
ATOM 1450 C CA . ASN B 1 4 ? -1.16 49.406 26.125 1 36.72 4 ASN B CA 1
ATOM 1451 C C . ASN B 1 4 ? -2.154 48.375 25.609 1 36.72 4 ASN B C 1
ATOM 1453 O O . ASN B 1 4 ? -2.748 47.625 26.391 1 36.72 4 ASN B O 1
ATOM 1457 N N . GLU B 1 5 ? -3.033 48.656 24.609 1 38.91 5 GLU B N 1
ATOM 1458 C CA . GLU B 1 5 ? -3.842 47.656 23.922 1 38.91 5 GLU B CA 1
ATOM 1459 C C . GLU B 1 5 ? -3.023 46.406 23.594 1 38.91 5 GLU B C 1
ATOM 1461 O O . GLU B 1 5 ? -2.174 46.438 22.703 1 38.91 5 GLU B O 1
ATOM 1466 N N . GLN B 1 6 ? -2.576 45.688 24.625 1 38.12 6 GLN B N 1
ATOM 1467 C CA . GLN B 1 6 ? -1.991 44.375 24.375 1 38.12 6 GLN B CA 1
ATOM 1468 C C . GLN B 1 6 ? -2.85 43.562 23.406 1 38.12 6 GLN B C 1
ATOM 1470 O O . GLN B 1 6 ? -4.031 43.312 23.672 1 38.12 6 GLN B O 1
ATOM 1475 N N . SER B 1 7 ? -2.736 43.719 22.125 1 42.03 7 SER B N 1
ATOM 1476 C CA . SER B 1 7 ? -3.295 42.844 21.094 1 42.03 7 SER B CA 1
ATOM 1477 C C . SER B 1 7 ? -3.205 41.375 21.484 1 42.03 7 SER B C 1
ATOM 1479 O O . SER B 1 7 ? -2.109 40.844 21.703 1 42.03 7 SER B O 1
ATOM 1481 N N . VAL B 1 8 ? -4.18 40.875 22.328 1 42.28 8 VAL B N 1
ATOM 1482 C CA . VAL B 1 8 ? -4.297 39.469 22.734 1 42.28 8 VAL B CA 1
ATOM 1483 C C . VAL B 1 8 ? -4.414 38.594 21.484 1 42.28 8 VAL B C 1
ATOM 1485 O O . VAL B 1 8 ? -5.172 38.906 20.562 1 42.28 8 VAL B O 1
ATOM 1488 N N . LEU B 1 9 ? -3.391 37.938 21.109 1 46.12 9 LEU B N 1
ATOM 1489 C CA . LEU B 1 9 ? -3.396 36.812 20.172 1 46.12 9 LEU B CA 1
ATOM 1490 C C . LEU B 1 9 ? -4.59 35.906 20.422 1 46.12 9 LEU B C 1
ATOM 1492 O O . LEU B 1 9 ? -4.809 35.469 21.547 1 46.12 9 LEU B O 1
ATOM 1496 N N . GLN B 1 10 ? -5.711 36.219 19.922 1 43.31 10 GLN B N 1
ATOM 1497 C CA . GLN B 1 10 ? -6.855 35.344 20.141 1 43.31 10 GLN B CA 1
ATOM 1498 C C . GLN B 1 10 ? -6.652 33.969 19.453 1 43.31 10 GLN B C 1
ATOM 1500 O O . GLN B 1 10 ? -6.406 33.906 18.25 1 43.31 10 GLN B O 1
ATOM 1505 N N . PHE B 1 11 ? -6.137 33.031 20.172 1 45.78 11 PHE B N 1
ATOM 1506 C CA . PHE B 1 11 ? -6.219 31.625 19.75 1 45.78 11 PHE B CA 1
ATOM 1507 C C . PHE B 1 11 ? -7.664 31.141 19.75 1 45.78 11 PHE B C 1
ATOM 1509 O O . PHE B 1 11 ? -8.375 31.281 20.75 1 45.78 11 PHE B O 1
ATOM 1516 N N . PHE B 1 12 ? -8.43 31.359 18.766 1 42.59 12 PHE B N 1
ATOM 1517 C CA . PHE B 1 12 ? -9.719 30.672 18.797 1 42.59 12 PHE B CA 1
ATOM 1518 C C . PHE B 1 12 ? -9.523 29.172 18.828 1 42.59 12 PHE B C 1
ATOM 1520 O O . PHE B 1 12 ? -8.992 28.578 17.891 1 42.59 12 PHE B O 1
ATOM 1527 N N . PRO B 1 13 ? -9.5 28.609 19.969 1 41.97 13 PRO B N 1
ATOM 1528 C CA . PRO B 1 13 ? -9.484 27.141 20 1 41.97 13 PRO B CA 1
ATOM 1529 C C . PRO B 1 13 ? -10.617 26.516 19.188 1 41.97 13 PRO B C 1
ATOM 1531 O O . PRO B 1 13 ? -11.789 26.812 19.438 1 41.97 13 PRO B O 1
ATOM 1534 N N . SER B 1 14 ? -10.891 26.656 18.062 1 45.16 14 SER B N 1
ATOM 1535 C CA . SER B 1 14 ? -11.938 25.781 17.547 1 45.16 14 SER B CA 1
ATOM 1536 C C . SER B 1 14 ? -11.867 24.391 18.156 1 45.16 14 SER B C 1
ATOM 1538 O O . SER B 1 14 ? -10.875 23.672 17.984 1 45.16 14 SER B O 1
ATOM 1540 N N . THR B 1 15 ? -12.43 24.125 19.281 1 43.75 15 THR B N 1
ATOM 1541 C CA . THR B 1 15 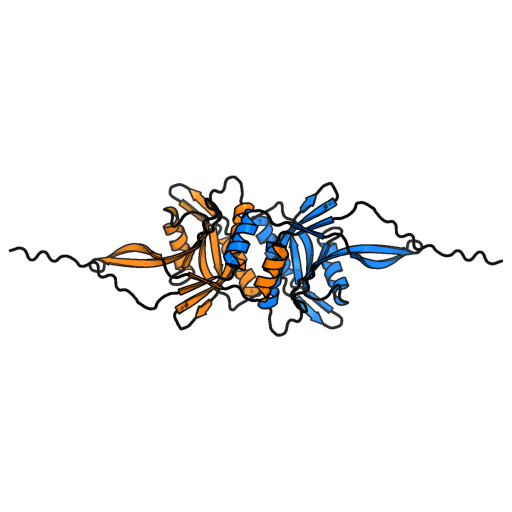? -12.344 23.016 20.203 1 43.75 15 THR B CA 1
ATOM 1542 C C . THR B 1 15 ? -12.648 21.688 19.484 1 43.75 15 THR B C 1
ATOM 1544 O O . THR B 1 15 ? -12.82 20.656 20.141 1 43.75 15 THR B O 1
ATOM 1547 N N . THR B 1 16 ? -13.383 21.719 18.438 1 50.25 16 THR B N 1
ATOM 1548 C CA . THR B 1 16 ? -13.711 20.328 18.094 1 50.25 16 THR B CA 1
ATOM 1549 C C . THR B 1 16 ? -12.461 19.469 18.047 1 50.25 16 THR B C 1
ATOM 1551 O O . THR B 1 16 ? -11.469 19.844 17.422 1 50.25 16 THR B O 1
ATOM 1554 N N . SER B 1 17 ? -12.203 18.797 19.141 1 67.06 17 SER B N 1
ATOM 1555 C CA . SER B 1 17 ? -11.078 17.906 19.453 1 67.06 17 SER B CA 1
ATOM 1556 C C . SER B 1 17 ? -10.703 17.047 18.266 1 67.06 17 SER B C 1
ATOM 1558 O O . SER B 1 17 ? -11.367 16.047 17.984 1 67.06 17 SER B O 1
ATOM 1560 N N . LEU B 1 18 ? -10.266 17.656 17.188 1 83.44 18 LEU B N 1
ATOM 1561 C CA . LEU B 1 18 ? -9.773 16.906 16.031 1 83.44 18 LEU B CA 1
ATOM 1562 C C . LEU B 1 18 ? -8.82 15.797 16.469 1 83.44 18 LEU B C 1
ATOM 1564 O O . LEU B 1 18 ? -7.875 16.047 17.219 1 83.44 18 LEU B O 1
ATOM 1568 N N . THR B 1 19 ? -9.375 14.594 16.25 1 90.88 19 THR B N 1
ATOM 1569 C CA . THR B 1 19 ? -8.531 13.43 16.516 1 90.88 19 THR B CA 1
ATOM 1570 C C . THR B 1 19 ? -8.312 12.625 15.242 1 90.88 19 THR B C 1
ATOM 1572 O O . THR B 1 19 ? -9.141 12.641 14.336 1 90.88 19 THR B O 1
ATOM 1575 N N . ALA B 1 20 ? -7.16 12.117 15.172 1 94.88 20 ALA B N 1
ATOM 1576 C CA . ALA B 1 20 ? -6.832 11.273 14.023 1 94.88 20 ALA B CA 1
ATOM 1577 C C . ALA B 1 20 ? -6.633 9.82 14.453 1 94.88 20 ALA B C 1
ATOM 1579 O O . ALA B 1 20 ? -6.055 9.555 15.508 1 94.88 20 ALA B O 1
ATOM 1580 N N . LYS B 1 21 ? -7.246 8.953 13.703 1 92.12 21 LYS B N 1
ATOM 1581 C CA . LYS B 1 21 ? -7.004 7.523 13.828 1 92.12 21 LYS B CA 1
ATOM 1582 C C . LYS B 1 21 ? -6.254 6.984 12.609 1 92.12 21 LYS B C 1
ATOM 1584 O O . LYS B 1 21 ? -6.652 7.234 11.469 1 92.12 21 LYS B O 1
ATOM 1589 N N . VAL B 1 22 ? -5.172 6.258 12.852 1 92.5 22 VAL B N 1
ATOM 1590 C CA . VAL B 1 22 ? -4.367 5.777 11.734 1 92.5 22 VAL B CA 1
ATOM 1591 C C . VAL B 1 22 ? -4.316 4.254 11.758 1 92.5 22 VAL B C 1
ATOM 1593 O O . VAL B 1 22 ? -4.07 3.646 12.797 1 92.5 22 VAL B O 1
ATOM 1596 N N . HIS B 1 23 ? -4.594 3.709 10.609 1 88.5 23 HIS B N 1
ATOM 1597 C CA . HIS B 1 23 ? -4.5 2.26 10.469 1 88.5 23 HIS B CA 1
ATOM 1598 C C . HIS B 1 23 ? -3.049 1.813 10.328 1 88.5 23 HIS B C 1
ATOM 1600 O O . HIS B 1 23 ? -2.238 2.51 9.711 1 88.5 23 HIS B O 1
ATOM 1606 N N . PRO B 1 24 ? -2.717 0.641 10.75 1 84.81 24 PRO B N 1
ATOM 1607 C CA . PRO B 1 24 ? -1.338 0.146 10.703 1 84.81 24 PRO B CA 1
ATOM 1608 C C . PRO B 1 24 ? -0.789 0.044 9.289 1 84.81 24 PRO B C 1
ATOM 1610 O O . PRO B 1 24 ? 0.41 0.234 9.07 1 84.81 24 PRO B O 1
ATOM 1613 N N . VAL B 1 25 ? -1.585 -0.265 8.375 1 86.12 25 VAL B N 1
ATOM 1614 C CA . VAL B 1 25 ? -1.121 -0.443 7.004 1 86.12 25 VAL B CA 1
ATOM 1615 C C . VAL B 1 25 ? -0.483 0.851 6.5 1 86.12 25 VAL B C 1
ATOM 1617 O O . VAL B 1 25 ? 0.477 0.817 5.727 1 86.12 25 VAL B O 1
ATOM 1620 N N . VAL B 1 26 ? -0.992 1.962 6.938 1 90.88 26 VAL B N 1
ATOM 1621 C CA . VAL B 1 26 ? -0.443 3.258 6.551 1 90.88 26 VAL B CA 1
ATOM 1622 C C . VAL B 1 26 ? 0.998 3.377 7.043 1 90.88 26 VAL B C 1
ATOM 1624 O O . VAL B 1 26 ? 1.89 3.76 6.281 1 90.88 26 VAL B O 1
ATOM 1627 N N . ILE B 1 27 ? 1.222 2.98 8.242 1 86.5 27 ILE B N 1
ATOM 1628 C CA . ILE B 1 27 ? 2.537 3.092 8.859 1 86.5 27 ILE B CA 1
ATOM 1629 C C . ILE B 1 27 ? 3.514 2.141 8.172 1 86.5 27 ILE B C 1
ATOM 1631 O O . ILE B 1 27 ? 4.637 2.525 7.844 1 86.5 27 ILE B O 1
ATOM 1635 N N . PHE B 1 28 ? 3.061 0.994 7.906 1 84 28 PHE B N 1
ATOM 1636 C CA . PHE B 1 28 ? 3.916 0.005 7.258 1 84 28 PHE B CA 1
ATOM 1637 C C . PHE B 1 28 ? 4.289 0.448 5.848 1 84 28 PHE B C 1
ATOM 1639 O O . PHE B 1 28 ? 5.434 0.292 5.426 1 84 28 PHE B O 1
ATOM 1646 N N . ASN B 1 29 ? 3.285 0.907 5.199 1 87.94 29 ASN B N 1
ATOM 1647 C CA . ASN B 1 29 ? 3.539 1.411 3.855 1 87.94 29 ASN B CA 1
ATOM 1648 C C . ASN B 1 29 ? 4.566 2.539 3.863 1 87.94 29 ASN B C 1
ATOM 1650 O O . ASN B 1 29 ? 5.465 2.572 3.023 1 87.94 29 ASN B O 1
ATOM 1654 N N . ILE B 1 30 ? 4.426 3.395 4.742 1 91.06 30 ILE B N 1
ATOM 1655 C CA . ILE B 1 30 ? 5.32 4.543 4.82 1 91.06 30 ILE B CA 1
ATOM 1656 C C . ILE B 1 30 ? 6.738 4.074 5.137 1 91.06 30 ILE B C 1
ATOM 1658 O O . ILE B 1 30 ? 7.703 4.512 4.504 1 91.06 30 ILE B O 1
ATOM 1662 N N . CYS B 1 31 ? 6.883 3.182 6.098 1 85.06 31 CYS B N 1
ATOM 1663 C CA . CYS B 1 31 ? 8.195 2.656 6.457 1 85.06 31 CYS B CA 1
ATOM 1664 C C . CYS B 1 31 ? 8.836 1.938 5.277 1 85.06 31 CYS B C 1
ATOM 1666 O O . CYS B 1 31 ? 10.031 2.1 5.02 1 85.06 31 CYS B O 1
ATOM 1668 N N . ASP B 1 32 ? 8.055 1.2 4.645 1 84.12 32 ASP B N 1
ATOM 1669 C CA . ASP B 1 32 ? 8.562 0.487 3.477 1 84.12 32 ASP B CA 1
ATOM 1670 C C . ASP B 1 32 ? 9.039 1.462 2.4 1 84.12 32 ASP B C 1
ATOM 1672 O O . ASP B 1 32 ? 10.109 1.281 1.823 1 84.12 32 ASP B O 1
ATOM 1676 N N . CYS B 1 33 ? 8.195 2.436 2.086 1 88.25 33 CYS B N 1
ATOM 1677 C CA . CYS B 1 33 ? 8.57 3.439 1.097 1 88.25 33 CYS B CA 1
ATOM 1678 C C . CYS B 1 33 ? 9.883 4.113 1.473 1 88.25 33 CYS B C 1
ATOM 1680 O O . CYS B 1 33 ? 10.727 4.367 0.608 1 88.25 33 CYS B O 1
ATOM 1682 N N . TYR B 1 34 ? 10 4.387 2.73 1 89.06 34 TYR B N 1
ATOM 1683 C CA . TYR B 1 34 ? 11.219 5.055 3.182 1 89.06 34 TYR B CA 1
ATOM 1684 C C . TYR B 1 34 ? 12.438 4.168 2.965 1 89.06 34 TYR B C 1
ATOM 1686 O O . TYR B 1 34 ? 13.477 4.637 2.502 1 89.06 34 TYR B O 1
ATOM 1694 N N . VAL B 1 35 ? 12.336 2.91 3.361 1 84.31 35 VAL B N 1
ATOM 1695 C CA . VAL B 1 35 ? 13.438 1.965 3.244 1 84.31 35 VAL B CA 1
ATOM 1696 C C . VAL B 1 35 ? 13.828 1.804 1.777 1 84.31 35 VAL B C 1
ATOM 1698 O O . VAL B 1 35 ? 15.016 1.674 1.455 1 84.31 35 VAL B O 1
ATOM 1701 N N . ARG B 1 36 ? 12.914 1.901 0.894 1 84.94 36 ARG B N 1
ATOM 1702 C CA . ARG B 1 36 ? 13.141 1.635 -0.523 1 84.94 36 ARG B CA 1
ATOM 1703 C C . ARG B 1 36 ? 13.422 2.926 -1.284 1 84.94 36 ARG B C 1
ATOM 1705 O O . ARG B 1 36 ? 13.656 2.902 -2.494 1 84.94 36 ARG B O 1
ATOM 1712 N N . ARG B 1 37 ? 13.43 4.012 -0.633 1 88.69 37 ARG B N 1
ATOM 1713 C CA . ARG B 1 37 ? 13.586 5.297 -1.303 1 88.69 37 ARG B CA 1
ATOM 1714 C C . ARG B 1 37 ? 14.93 5.379 -2.018 1 88.69 37 ARG B C 1
ATOM 1716 O O . ARG B 1 37 ? 15.898 4.723 -1.612 1 88.69 37 ARG B O 1
ATOM 1723 N N . PRO B 1 38 ? 14.93 6.238 -3.047 1 85.62 38 PRO B N 1
ATOM 1724 C CA . PRO B 1 38 ? 16.234 6.469 -3.672 1 85.62 38 PRO B CA 1
ATOM 1725 C C . PRO B 1 38 ? 17.266 7.043 -2.697 1 85.62 38 PRO B C 1
ATOM 1727 O O . PRO B 1 38 ? 16.906 7.812 -1.801 1 85.62 38 PRO B O 1
ATOM 1730 N N . ASP B 1 39 ? 18.547 6.734 -2.988 1 86.25 39 ASP B N 1
ATOM 1731 C CA . ASP B 1 39 ? 19.625 7.148 -2.1 1 86.25 39 ASP B CA 1
ATOM 1732 C C . ASP B 1 39 ? 19.672 8.672 -1.972 1 86.25 39 ASP B C 1
ATOM 1734 O O . ASP B 1 39 ? 20.047 9.195 -0.92 1 86.25 39 ASP B O 1
ATOM 1738 N N . GLN B 1 40 ? 19.25 9.305 -3.031 1 86.88 40 GLN B N 1
ATOM 1739 C CA . GLN B 1 40 ? 19.375 10.758 -3.064 1 86.88 40 GLN B CA 1
ATOM 1740 C C . GLN B 1 40 ? 18.219 11.43 -2.316 1 86.88 40 GLN B C 1
ATOM 1742 O O . GLN B 1 40 ? 18.281 12.625 -2.012 1 86.88 40 GLN B O 1
ATOM 1747 N N . ALA B 1 41 ? 17.266 10.633 -2.006 1 87.56 41 ALA B N 1
ATOM 1748 C CA . ALA B 1 41 ? 16.109 11.211 -1.328 1 87.56 41 ALA B CA 1
ATOM 1749 C C . ALA B 1 41 ? 16.297 11.219 0.185 1 87.56 41 ALA B C 1
ATOM 1751 O O . ALA B 1 41 ? 16.562 10.172 0.788 1 87.56 41 ALA B O 1
ATOM 1752 N N . GLU B 1 42 ? 16.141 12.398 0.79 1 86.81 42 GLU B N 1
ATOM 1753 C CA . GLU B 1 42 ? 16.297 12.516 2.238 1 86.81 42 GLU B CA 1
ATOM 1754 C C . GLU B 1 42 ? 15.039 12.047 2.961 1 86.81 42 GLU B C 1
ATOM 1756 O O . GLU B 1 42 ? 15.117 11.445 4.031 1 86.81 42 GLU B O 1
ATOM 1761 N N . ARG B 1 43 ? 13.906 12.398 2.359 1 91.62 43 ARG B N 1
ATOM 1762 C CA . ARG B 1 43 ? 12.656 11.984 2.979 1 91.62 43 ARG B CA 1
ATOM 1763 C C . ARG B 1 43 ? 11.625 11.586 1.924 1 91.62 43 ARG B C 1
ATOM 1765 O O . ARG B 1 43 ? 11.828 11.828 0.732 1 91.62 43 ARG B O 1
ATOM 1772 N N . VAL B 1 44 ? 10.633 10.898 2.404 1 93.69 44 VAL B N 1
ATOM 1773 C CA . VAL B 1 44 ? 9.5 10.5 1.573 1 93.69 44 VAL B CA 1
ATOM 1774 C C . VAL B 1 44 ? 8.258 11.273 1.985 1 93.69 44 VAL B C 1
ATOM 1776 O O . VAL B 1 44 ? 7.992 11.453 3.176 1 93.69 44 VAL B O 1
ATOM 1779 N N . ILE B 1 45 ? 7.547 11.805 1.012 1 96.5 45 ILE B N 1
ATOM 1780 C CA . ILE B 1 45 ? 6.234 12.375 1.297 1 96.5 45 ILE B CA 1
ATOM 1781 C C . ILE B 1 45 ? 5.16 11.609 0.526 1 96.5 45 ILE B C 1
ATOM 1783 O O . ILE B 1 45 ? 5.461 10.914 -0.448 1 96.5 45 ILE B O 1
ATOM 1787 N N . GLY B 1 46 ? 3.916 11.82 1.005 1 97.69 46 GLY B N 1
ATOM 1788 C CA . GLY B 1 46 ? 2.824 11.141 0.323 1 97.69 46 GLY B CA 1
ATOM 1789 C C . GLY B 1 46 ? 1.455 11.594 0.791 1 97.69 46 GLY B C 1
ATOM 1790 O O . GLY B 1 46 ? 1.347 12.461 1.66 1 97.69 46 GLY B O 1
ATOM 1791 N N . THR B 1 47 ? 0.484 11.016 0.184 1 98.38 47 THR B N 1
ATOM 1792 C CA . THR B 1 47 ? -0.908 11.375 0.434 1 98.38 47 THR B CA 1
ATOM 1793 C C . THR B 1 47 ? -1.546 10.406 1.427 1 98.38 47 THR B C 1
ATOM 1795 O O . THR B 1 47 ? -1.297 9.203 1.373 1 98.38 47 THR B O 1
ATOM 1798 N N . LEU B 1 48 ? -2.348 10.961 2.262 1 98.19 48 LEU B N 1
ATOM 1799 C CA . LEU B 1 48 ? -3.164 10.172 3.182 1 98.19 48 LEU B CA 1
ATOM 1800 C C . LEU B 1 48 ? -4.609 10.102 2.699 1 98.19 48 LEU B C 1
ATOM 1802 O O . LEU B 1 48 ? -5.203 11.125 2.346 1 98.19 48 LEU B O 1
ATOM 1806 N N . LEU B 1 49 ? -5.156 8.883 2.74 1 97.62 49 LEU B N 1
ATOM 1807 C CA . LEU B 1 49 ? -6.535 8.648 2.314 1 97.62 49 LEU B CA 1
ATOM 1808 C C . LEU B 1 49 ? -7.375 8.102 3.463 1 97.62 49 LEU B C 1
ATOM 1810 O O . LEU B 1 49 ? -6.867 7.355 4.305 1 97.62 49 LEU B O 1
ATOM 1814 N N . GLY B 1 50 ? -8.578 8.453 3.465 1 96.69 50 GLY B N 1
ATOM 1815 C CA . GLY B 1 50 ? -9.5 7.984 4.492 1 96.69 50 GLY B CA 1
ATOM 1816 C C . GLY B 1 50 ? -10.828 8.711 4.477 1 96.69 50 GLY B C 1
ATOM 1817 O O . GLY B 1 50 ? -11.398 8.953 3.412 1 96.69 50 GLY B O 1
ATOM 1818 N N . SER B 1 51 ? -11.328 8.922 5.668 1 96.19 51 SER B N 1
ATOM 1819 C CA . SER B 1 51 ? -12.609 9.609 5.812 1 96.19 51 SER B CA 1
ATOM 1820 C C . SER B 1 51 ? -12.633 10.484 7.059 1 96.19 51 SER B C 1
ATOM 1822 O O . SER B 1 51 ? -11.812 10.305 7.961 1 96.19 51 SER B O 1
ATOM 1824 N N . VAL B 1 52 ? -13.586 11.422 7.02 1 94.25 52 VAL B N 1
ATOM 1825 C CA . VAL B 1 52 ? -13.836 12.289 8.164 1 94.25 52 VAL B CA 1
ATOM 1826 C C . VAL B 1 52 ? -15.234 12.039 8.711 1 94.25 52 VAL B C 1
ATOM 1828 O O . VAL B 1 52 ? -16.219 12.141 7.98 1 94.25 52 VAL B O 1
ATOM 1831 N N . SER B 1 53 ? -15.258 11.68 9.961 1 93.06 53 SER B N 1
ATOM 1832 C CA . SER B 1 53 ? -16.547 11.453 10.602 1 93.06 53 SER B CA 1
ATOM 1833 C C . SER B 1 53 ? -17.188 12.766 11.031 1 93.06 53 SER B C 1
ATOM 1835 O O . SER B 1 53 ? -16.516 13.797 11.102 1 93.06 53 SER B O 1
ATOM 1837 N N . ALA B 1 54 ? -18.422 12.625 11.32 1 90.31 54 ALA B N 1
ATOM 1838 C CA . ALA B 1 54 ? -19.219 13.797 11.695 1 90.31 54 ALA B CA 1
ATOM 1839 C C . ALA B 1 54 ? -18.672 14.438 12.969 1 90.31 54 ALA B C 1
ATOM 1841 O O . ALA B 1 54 ? -18.75 15.656 13.141 1 90.31 54 ALA B O 1
ATOM 1842 N N . ASP B 1 55 ? -18.062 13.664 13.82 1 89 55 ASP B N 1
ATOM 1843 C CA . ASP B 1 55 ? -17.562 14.18 15.094 1 89 55 ASP B CA 1
ATOM 1844 C C . ASP B 1 55 ? -16.172 14.797 14.93 1 89 55 ASP B C 1
ATOM 1846 O O . ASP B 1 55 ? -15.547 15.188 15.914 1 89 55 ASP B O 1
ATOM 1850 N N . GLY B 1 56 ? -15.695 14.789 13.734 1 87.81 56 GLY B N 1
ATOM 1851 C CA . GLY B 1 56 ? -14.422 15.43 13.469 1 87.81 56 GLY B CA 1
ATOM 1852 C C . GLY B 1 56 ? -13.258 14.453 13.469 1 87.81 56 GLY B C 1
ATOM 1853 O O . GLY B 1 56 ? -12.109 14.844 13.227 1 87.81 56 GLY B O 1
ATOM 1854 N N . THR B 1 57 ? -13.539 13.203 13.734 1 92.25 57 THR B N 1
ATOM 1855 C CA . THR B 1 57 ? -12.484 12.188 13.711 1 92.25 57 THR B CA 1
ATOM 1856 C C . THR B 1 57 ? -12.07 11.875 12.281 1 92.25 57 THR B C 1
ATOM 1858 O O . THR B 1 57 ? -12.922 11.617 11.422 1 92.25 57 THR B O 1
ATOM 1861 N N . VAL B 1 58 ? -10.781 11.984 12.07 1 95.44 58 VAL B N 1
ATOM 1862 C CA . VAL B 1 58 ? -10.242 11.641 10.758 1 95.44 58 VAL B CA 1
ATOM 1863 C C . VAL B 1 58 ? -9.68 10.219 10.789 1 95.44 58 VAL B C 1
ATOM 1865 O O . VAL B 1 58 ? -8.758 9.922 11.547 1 95.44 58 VAL B O 1
ATOM 1868 N N . ASP B 1 59 ? -10.266 9.352 10.031 1 94.5 59 ASP B N 1
ATOM 1869 C CA . ASP B 1 59 ? -9.812 7.969 9.906 1 94.5 59 ASP B CA 1
ATOM 1870 C C . ASP B 1 59 ? -8.852 7.812 8.727 1 94.5 59 ASP B C 1
ATOM 1872 O O . ASP B 1 59 ? -9.273 7.844 7.57 1 94.5 59 ASP B O 1
ATOM 1876 N N . ILE B 1 60 ? -7.543 7.652 9.055 1 95.75 60 ILE B N 1
ATOM 1877 C CA . ILE B 1 60 ? -6.512 7.48 8.039 1 95.75 60 ILE B CA 1
ATOM 1878 C C . ILE B 1 60 ? -6.344 5.996 7.719 1 95.75 60 ILE B C 1
ATOM 1880 O O . ILE B 1 60 ? -5.82 5.234 8.539 1 95.75 60 ILE B O 1
ATOM 1884 N N . ARG B 1 61 ? -6.684 5.633 6.504 1 92.12 61 ARG B N 1
ATOM 1885 C CA . ARG B 1 61 ? -6.867 4.215 6.219 1 92.12 61 ARG B CA 1
ATOM 1886 C C . ARG B 1 61 ? -5.863 3.729 5.18 1 92.12 61 ARG B C 1
ATOM 1888 O O . ARG B 1 61 ? -5.625 2.525 5.059 1 92.12 61 ARG B O 1
ATOM 1895 N N . ASN B 1 62 ? -5.336 4.648 4.418 1 92.88 62 ASN B N 1
ATOM 1896 C CA . ASN B 1 62 ? -4.406 4.293 3.354 1 92.88 62 ASN B CA 1
ATOM 1897 C C . ASN B 1 62 ? -3.475 5.453 3.01 1 92.88 62 ASN B C 1
ATOM 1899 O O . ASN B 1 62 ? -3.646 6.562 3.518 1 92.88 62 ASN B O 1
ATOM 1903 N N . SER B 1 63 ? -2.471 5.113 2.197 1 95.56 63 SER B N 1
ATOM 1904 C CA . SER B 1 63 ? -1.509 6.129 1.782 1 95.56 63 SER B CA 1
ATOM 1905 C C . SER B 1 63 ? -0.783 5.711 0.507 1 95.56 63 SER B C 1
ATOM 1907 O O . SER B 1 63 ? -0.807 4.539 0.127 1 95.56 63 SER B O 1
ATOM 1909 N N . TYR B 1 64 ? -0.21 6.719 -0.131 1 95.44 64 TYR B N 1
ATOM 1910 C CA . TYR B 1 64 ? 0.733 6.441 -1.209 1 95.44 64 TYR B CA 1
ATOM 1911 C C . TYR B 1 64 ? 1.79 7.535 -1.302 1 95.44 64 TYR B C 1
ATOM 1913 O O . TYR B 1 64 ? 1.499 8.711 -1.061 1 95.44 64 TYR B O 1
ATOM 1921 N N . ALA B 1 65 ? 2.988 7.074 -1.634 1 95.19 65 ALA B N 1
ATOM 1922 C CA . ALA B 1 65 ? 4.086 8.023 -1.792 1 95.19 65 ALA B CA 1
ATOM 1923 C C . ALA B 1 65 ? 3.914 8.859 -3.059 1 95.19 65 ALA B C 1
ATOM 1925 O O . ALA B 1 65 ? 3.34 8.391 -4.043 1 95.19 65 ALA B O 1
ATOM 1926 N N . VAL B 1 66 ? 4.41 10.078 -3.025 1 96.25 66 VAL B N 1
ATOM 1927 C CA . VAL B 1 66 ? 4.375 10.969 -4.18 1 96.25 66 VAL B CA 1
ATOM 1928 C C . VAL B 1 66 ? 5.793 11.438 -4.512 1 96.25 66 VAL B C 1
ATOM 1930 O O . VAL B 1 66 ? 6.449 12.078 -3.695 1 96.25 66 VAL B O 1
ATOM 1933 N N . PRO B 1 67 ? 6.195 11.094 -5.727 1 94.69 67 PRO B N 1
ATOM 1934 C CA . PRO B 1 67 ? 7.512 11.602 -6.117 1 94.69 67 PRO B CA 1
ATOM 1935 C C . PRO B 1 67 ? 7.613 13.125 -6.008 1 94.69 67 PRO B C 1
ATOM 1937 O O . PRO B 1 67 ? 6.68 13.836 -6.387 1 94.69 67 PRO B O 1
ATOM 1940 N N . HIS B 1 68 ? 8.734 13.492 -5.41 1 94.19 68 HIS B N 1
ATOM 1941 C CA . HIS B 1 68 ? 8.945 14.93 -5.227 1 94.19 68 HIS B CA 1
ATOM 1942 C C . HIS B 1 68 ? 10.43 15.266 -5.145 1 94.19 68 HIS B C 1
ATOM 1944 O O . HIS B 1 68 ? 11.258 14.383 -4.91 1 94.19 68 HIS B O 1
ATOM 1950 N N . ASN B 1 69 ? 10.695 16.469 -5.477 1 92.81 69 ASN B N 1
ATOM 1951 C CA . ASN B 1 69 ? 12.023 17.047 -5.277 1 92.81 69 ASN B CA 1
ATOM 1952 C C . ASN B 1 69 ? 11.961 18.297 -4.414 1 92.81 69 ASN B C 1
ATOM 1954 O O . ASN B 1 69 ? 11.062 19.125 -4.57 1 92.81 69 ASN B O 1
ATOM 1958 N N . GLU B 1 70 ? 12.922 18.234 -3.438 1 89.25 70 GLU B N 1
ATOM 1959 C CA . GLU B 1 70 ? 12.977 19.406 -2.564 1 89.25 70 GLU B CA 1
ATOM 1960 C C . GLU B 1 70 ? 14.32 20.125 -2.689 1 89.25 70 GLU B C 1
ATOM 1962 O O . GLU B 1 70 ? 15.375 19.484 -2.701 1 89.25 70 GLU B O 1
ATOM 1967 N N . SER B 1 71 ? 14.203 21.391 -2.988 1 86.06 71 SER B N 1
ATOM 1968 C CA . SER B 1 71 ? 15.359 22.281 -2.912 1 86.06 71 SER B CA 1
ATOM 1969 C C . SER B 1 71 ? 15.18 23.328 -1.819 1 86.06 71 SER B C 1
ATOM 1971 O O . SER B 1 71 ? 14.172 23.328 -1.109 1 86.06 71 SER B O 1
ATOM 1973 N N . SER B 1 72 ? 16.156 24.109 -1.568 1 78.69 72 SER B N 1
ATOM 1974 C CA . SER B 1 72 ? 16.141 25.062 -0.47 1 78.69 72 SER B CA 1
ATOM 1975 C C . SER B 1 72 ? 14.898 25.953 -0.521 1 78.69 72 SER B C 1
ATOM 1977 O O . SER B 1 72 ? 14.336 26.297 0.519 1 78.69 72 SER B O 1
ATOM 1979 N N . ASP B 1 73 ? 14.383 26.203 -1.665 1 81 73 ASP B N 1
ATOM 1980 C CA . ASP B 1 73 ? 13.305 27.188 -1.738 1 81 73 ASP B CA 1
ATOM 1981 C C . ASP B 1 73 ? 12.125 26.656 -2.543 1 81 73 ASP B C 1
ATOM 1983 O O . ASP B 1 73 ? 11.18 27.391 -2.828 1 81 73 ASP B O 1
ATOM 1987 N N . GLN B 1 74 ? 12.242 25.359 -2.961 1 88.75 74 GLN B N 1
ATOM 1988 C CA . GLN B 1 74 ? 11.18 24.875 -3.832 1 88.75 74 GLN B CA 1
ATOM 1989 C C . GLN B 1 74 ? 10.891 23.406 -3.574 1 88.75 74 GLN B C 1
ATOM 1991 O O . GLN B 1 74 ? 11.789 22.656 -3.172 1 88.75 74 GLN B O 1
ATOM 1996 N N . VAL B 1 75 ? 9.695 23.109 -3.637 1 90.69 75 VAL B N 1
ATOM 1997 C CA . VAL B 1 75 ? 9.242 21.719 -3.643 1 90.69 75 VAL B CA 1
ATOM 1998 C C . VAL B 1 75 ? 8.477 21.438 -4.93 1 90.69 75 VAL B C 1
ATOM 2000 O O . VAL B 1 75 ? 7.547 22.156 -5.285 1 90.69 75 VAL B O 1
ATOM 2003 N N . ALA B 1 76 ? 8.961 20.531 -5.668 1 94.06 76 ALA B N 1
ATOM 2004 C CA . ALA B 1 76 ? 8.281 20.109 -6.891 1 94.06 76 ALA B CA 1
ATOM 2005 C C . ALA B 1 76 ? 7.641 18.734 -6.723 1 94.06 76 ALA B C 1
ATOM 2007 O O . ALA B 1 76 ? 8.336 17.719 -6.594 1 94.06 76 ALA B O 1
ATOM 2008 N N . LEU B 1 77 ? 6.34 18.75 -6.715 1 94.31 77 LEU B N 1
ATOM 2009 C CA . LEU B 1 77 ? 5.578 17.5 -6.637 1 94.31 77 LEU B CA 1
ATOM 2010 C C . LEU B 1 77 ? 5.195 17.016 -8.023 1 94.31 77 LEU B C 1
ATOM 2012 O O . LEU B 1 77 ? 4.906 17.812 -8.914 1 94.31 77 LEU B O 1
ATOM 2016 N N . ASP B 1 78 ? 5.223 15.766 -8.227 1 95.75 78 ASP B N 1
ATOM 2017 C CA . ASP B 1 78 ? 4.66 15.195 -9.445 1 95.75 78 ASP B CA 1
ATOM 2018 C C . ASP B 1 78 ? 3.137 15.148 -9.375 1 95.75 78 ASP B C 1
ATOM 2020 O O . ASP B 1 78 ? 2.557 14.125 -9.008 1 95.75 78 ASP B O 1
ATOM 2024 N N . ILE B 1 79 ? 2.549 16.141 -9.797 1 95.5 79 ILE B N 1
ATOM 2025 C CA . ILE B 1 79 ? 1.111 16.359 -9.656 1 95.5 79 ILE B CA 1
ATOM 2026 C C . ILE B 1 79 ? 0.356 15.344 -10.516 1 95.5 79 ILE B C 1
ATOM 2028 O O . ILE B 1 79 ? -0.686 14.828 -10.102 1 95.5 79 ILE B O 1
ATOM 2032 N N . ASP B 1 80 ? 0.861 15.07 -11.711 1 94.38 80 ASP B N 1
ATOM 2033 C CA . ASP B 1 80 ? 0.214 14.094 -12.586 1 94.38 80 ASP B CA 1
ATOM 2034 C C . ASP B 1 80 ? 0.198 12.711 -11.938 1 94.38 80 ASP B C 1
ATOM 2036 O O . ASP B 1 80 ? -0.819 12.016 -11.977 1 94.38 80 ASP B O 1
ATOM 2040 N N . TYR B 1 81 ? 1.338 12.43 -11.383 1 93.44 81 TYR B N 1
ATOM 2041 C CA . TYR B 1 81 ? 1.408 11.156 -10.672 1 93.44 81 TYR B CA 1
ATOM 2042 C C . TYR B 1 81 ? 0.394 11.117 -9.531 1 93.44 81 TYR B C 1
ATOM 2044 O O . TYR B 1 81 ? -0.338 10.141 -9.383 1 93.44 81 TYR B O 1
ATOM 2052 N N . HIS B 1 82 ? 0.398 12.117 -8.812 1 96 82 HIS B N 1
ATOM 2053 C CA . HIS B 1 82 ? -0.513 12.227 -7.676 1 96 82 HIS B CA 1
ATOM 2054 C C . HIS B 1 82 ? -1.961 12.039 -8.109 1 96 82 HIS B C 1
ATOM 2056 O O . HIS B 1 82 ? -2.693 11.242 -7.516 1 96 82 HIS B O 1
ATOM 2062 N N . HIS B 1 83 ? -2.367 12.617 -9.125 1 94.69 83 HIS B N 1
ATOM 2063 C CA . HIS B 1 83 ? -3.746 12.547 -9.594 1 94.69 83 HIS B CA 1
ATOM 2064 C C . HIS B 1 83 ? -4.074 11.148 -10.117 1 94.69 83 HIS B C 1
ATOM 2066 O O . HIS B 1 83 ? -5.16 10.625 -9.859 1 94.69 83 HIS B O 1
ATOM 2072 N N . ASN B 1 84 ? -3.146 10.594 -10.852 1 92.31 84 ASN B N 1
ATOM 2073 C CA . ASN B 1 84 ? -3.348 9.242 -11.367 1 92.31 84 ASN B CA 1
ATOM 2074 C C . ASN B 1 84 ? -3.488 8.227 -10.234 1 92.31 84 ASN B C 1
ATOM 2076 O O . ASN B 1 84 ? -4.348 7.344 -10.289 1 92.31 84 ASN B O 1
ATOM 2080 N N . MET B 1 85 ? -2.641 8.391 -9.227 1 93.44 85 MET B N 1
ATOM 2081 C CA . MET B 1 85 ? -2.678 7.484 -8.086 1 93.44 85 MET B CA 1
ATOM 2082 C C . MET B 1 85 ? -3.986 7.629 -7.316 1 93.44 85 MET B C 1
ATOM 2084 O O . MET B 1 85 ? -4.602 6.633 -6.934 1 93.44 85 MET B O 1
ATOM 2088 N N . LEU B 1 86 ? -4.41 8.852 -7.223 1 95.06 86 LEU B N 1
ATOM 2089 C CA . LEU B 1 86 ? -5.664 9.109 -6.523 1 95.06 86 LEU B CA 1
ATOM 2090 C C . LEU B 1 86 ? -6.836 8.469 -7.254 1 95.06 86 LEU B C 1
ATOM 2092 O O . LEU B 1 86 ? -7.664 7.797 -6.641 1 95.06 86 LEU B O 1
ATOM 2096 N N . LEU B 1 87 ? -6.859 8.625 -8.523 1 93 87 LEU B N 1
ATOM 2097 C CA . LEU B 1 87 ? -7.934 8.055 -9.336 1 93 87 LEU B CA 1
ATOM 2098 C C . LEU B 1 87 ? -7.961 6.539 -9.203 1 93 87 LEU B C 1
ATOM 2100 O O . LEU B 1 87 ? -9.039 5.941 -9.086 1 93 87 LEU B O 1
ATOM 2104 N N . SER B 1 88 ? -6.816 5.98 -9.203 1 89.12 88 SER B N 1
ATOM 2105 C CA . SER B 1 88 ? -6.723 4.527 -9.094 1 89.12 88 SER B CA 1
ATOM 2106 C C . SER B 1 88 ? -7.223 4.043 -7.734 1 89.12 88 SER B C 1
ATOM 2108 O O . SER B 1 88 ? -7.902 3.02 -7.645 1 89.12 88 SER B O 1
ATOM 2110 N N . HIS B 1 89 ? -6.848 4.719 -6.688 1 90.38 89 HIS B N 1
ATOM 2111 C CA . HIS B 1 89 ? -7.312 4.355 -5.355 1 90.38 89 HIS B CA 1
ATOM 2112 C C . HIS B 1 89 ? -8.828 4.508 -5.242 1 90.38 89 HIS B C 1
ATOM 2114 O O . HIS B 1 89 ? -9.5 3.652 -4.652 1 90.38 89 HIS B O 1
ATOM 2120 N N . GLN B 1 90 ? -9.328 5.551 -5.84 1 90.5 90 GLN B N 1
ATOM 2121 C CA . GLN B 1 90 ? -10.758 5.828 -5.73 1 90.5 90 GLN B CA 1
ATOM 2122 C C . GLN B 1 90 ? -11.578 4.844 -6.559 1 90.5 90 GLN B C 1
ATOM 2124 O O . GLN B 1 90 ? -12.742 4.59 -6.254 1 90.5 90 GLN B O 1
ATOM 2129 N N . LYS B 1 91 ? -11.008 4.32 -7.586 1 85.31 91 LYS B N 1
ATOM 2130 C CA . LYS B 1 91 ? -11.664 3.26 -8.344 1 85.31 91 LYS B CA 1
ATOM 2131 C C . LYS B 1 91 ? -11.922 2.037 -7.465 1 85.31 91 LYS B C 1
ATOM 2133 O O . LYS B 1 91 ? -12.953 1.372 -7.605 1 85.31 91 LYS B O 1
ATOM 2138 N N . VAL B 1 92 ? -10.984 1.741 -6.578 1 82.31 92 VAL B N 1
ATOM 2139 C CA . VAL B 1 92 ? -11.086 0.565 -5.723 1 82.31 92 VAL B CA 1
ATOM 2140 C C . VAL B 1 92 ? -11.969 0.88 -4.516 1 82.31 92 VAL B C 1
ATOM 2142 O O . VAL B 1 92 ? -12.758 0.039 -4.078 1 82.31 92 VAL B O 1
ATOM 2145 N N . ASN B 1 93 ? -11.828 2.072 -4.023 1 86.38 93 ASN B N 1
ATOM 2146 C CA . ASN B 1 93 ? -12.602 2.514 -2.869 1 86.38 93 ASN B CA 1
ATOM 2147 C C . ASN B 1 93 ? -13.039 3.967 -3.012 1 86.38 93 ASN B C 1
ATOM 2149 O O . ASN B 1 93 ? -12.344 4.879 -2.562 1 86.38 93 ASN B O 1
ATOM 2153 N N . PRO B 1 94 ? -14.211 4.156 -3.535 1 88.81 94 PRO B N 1
ATOM 2154 C CA . PRO B 1 94 ? -14.68 5.516 -3.799 1 88.81 94 PRO B CA 1
ATOM 2155 C C . PRO B 1 94 ? -14.945 6.309 -2.52 1 88.81 94 PRO B C 1
ATOM 2157 O O . PRO B 1 94 ? -15.008 7.539 -2.555 1 88.81 94 PRO B O 1
ATOM 2160 N N . LYS B 1 95 ? -15.109 5.652 -1.449 1 89.31 95 LYS B N 1
ATOM 2161 C CA . LYS B 1 95 ? -15.422 6.32 -0.192 1 89.31 95 LYS B CA 1
ATOM 2162 C C . LYS B 1 95 ? -14.172 6.938 0.434 1 89.31 95 LYS B C 1
ATOM 2164 O O . LYS B 1 95 ? -14.273 7.773 1.334 1 89.31 95 LYS B O 1
ATOM 2169 N N . GLU B 1 96 ? -13.07 6.516 0.008 1 92.75 96 GLU B N 1
ATOM 2170 C CA . GLU B 1 96 ? -11.828 7.055 0.545 1 92.75 96 GLU B CA 1
ATOM 2171 C C . GLU B 1 96 ? -11.406 8.32 -0.198 1 92.75 96 GLU B C 1
ATOM 2173 O O . GLU B 1 96 ? -11.242 8.305 -1.42 1 92.75 96 GLU B O 1
ATOM 2178 N N . VAL B 1 97 ? -11.297 9.406 0.55 1 97.06 97 VAL B N 1
ATOM 2179 C CA . VAL B 1 97 ? -10.891 10.695 -0.013 1 97.06 97 VAL B CA 1
ATOM 2180 C C . VAL B 1 97 ? -9.57 11.141 0.612 1 97.06 97 VAL B C 1
ATOM 2182 O O . VAL B 1 97 ? -9.094 10.523 1.564 1 97.06 97 VAL B O 1
ATOM 2185 N N . ILE B 1 98 ? -8.953 12.188 0.065 1 98.38 98 ILE B N 1
ATOM 2186 C CA . ILE B 1 98 ? -7.754 12.766 0.659 1 98.38 98 ILE B CA 1
ATOM 2187 C C . ILE B 1 98 ? -8.086 13.367 2.02 1 98.38 98 ILE B C 1
ATOM 2189 O O . ILE B 1 98 ? -9.016 14.172 2.137 1 98.38 98 ILE B O 1
ATOM 2193 N N . VAL B 1 99 ? -7.348 12.977 2.992 1 98.31 99 VAL B N 1
ATOM 2194 C CA . VAL B 1 99 ? -7.574 13.57 4.305 1 98.31 99 VAL B CA 1
ATOM 2195 C C . VAL B 1 99 ? -6.316 14.305 4.766 1 98.31 99 VAL B C 1
ATOM 2197 O O . VAL B 1 99 ? -6.328 14.984 5.789 1 98.31 99 VAL B O 1
ATOM 2200 N N . GLY B 1 100 ? -5.207 14.102 3.996 1 98.5 100 GLY B N 1
ATOM 2201 C CA . GLY B 1 100 ? -3.967 14.773 4.348 1 98.5 100 GLY B CA 1
ATOM 2202 C C . GLY B 1 100 ? -2.76 14.234 3.605 1 98.5 100 GLY B C 1
ATOM 2203 O O . GLY B 1 100 ? -2.887 13.742 2.482 1 98.5 100 GLY B O 1
ATOM 2204 N N . TRP B 1 101 ? -1.592 14.492 4.273 1 98.5 101 TRP B N 1
ATOM 2205 C CA . TRP B 1 101 ? -0.316 14.047 3.721 1 98.5 101 TRP B CA 1
ATOM 2206 C C . TRP B 1 101 ? 0.665 13.695 4.832 1 98.5 101 TRP B C 1
ATOM 2208 O O . TRP B 1 101 ? 0.419 13.992 6.004 1 98.5 101 TRP B O 1
ATOM 2218 N N . TYR B 1 102 ? 1.657 12.945 4.383 1 97.75 102 TYR B N 1
ATOM 2219 C CA . TYR B 1 102 ? 2.664 12.555 5.363 1 97.75 102 TYR B CA 1
ATOM 2220 C C . TYR B 1 102 ? 4.062 12.914 4.879 1 97.75 102 TYR B C 1
ATOM 2222 O O . TYR B 1 102 ? 4.281 13.117 3.682 1 97.75 102 TYR B O 1
ATOM 2230 N N . SER B 1 103 ? 4.898 13.008 5.832 1 96.62 103 SER B N 1
ATOM 2231 C CA . SER B 1 103 ? 6.332 13.07 5.57 1 96.62 103 SER B CA 1
ATOM 2232 C C . SER B 1 103 ? 7.113 12.211 6.562 1 96.62 103 SER B C 1
ATOM 2234 O O . SER B 1 103 ? 6.691 12.039 7.707 1 96.62 103 SER B O 1
ATOM 2236 N N . THR B 1 104 ? 8.156 11.633 6.023 1 92.81 104 THR B N 1
ATOM 2237 C CA . THR B 1 104 ? 9.07 10.969 6.941 1 92.81 104 THR B CA 1
ATOM 2238 C C . THR B 1 104 ? 10.078 11.969 7.512 1 92.81 104 THR B C 1
ATOM 2240 O O . THR B 1 104 ? 10.359 12.992 6.895 1 92.81 104 THR B O 1
ATOM 2243 N N . GLY B 1 105 ? 10.586 11.703 8.703 1 89.06 105 GLY B N 1
ATOM 2244 C CA . GLY B 1 105 ? 11.516 12.586 9.383 1 89.06 105 GLY B CA 1
ATOM 2245 C C . GLY B 1 105 ? 11 13.086 10.719 1 89.06 105 GLY B C 1
ATOM 2246 O O . GLY B 1 105 ? 9.844 12.852 11.07 1 89.06 105 GLY B O 1
ATOM 2247 N N . PHE B 1 106 ? 11.93 13.875 11.305 1 84 106 PHE B N 1
ATOM 2248 C CA . PHE B 1 106 ? 11.617 14.336 12.648 1 84 106 PHE B CA 1
ATOM 2249 C C . PHE B 1 106 ? 10.797 15.625 12.602 1 84 106 PHE B C 1
ATOM 2251 O O . PHE B 1 106 ? 11.344 16.703 12.336 1 84 106 PHE B O 1
ATOM 2258 N N . GLY B 1 107 ? 9.477 15.539 12.703 1 83.75 107 GLY B N 1
ATOM 2259 C CA . GLY B 1 107 ? 8.609 16.703 12.875 1 83.75 107 GLY B CA 1
ATOM 2260 C C . GLY B 1 107 ? 8.406 17.484 11.594 1 83.75 107 GLY B C 1
ATOM 2261 O O . GLY B 1 107 ? 8.562 16.953 10.492 1 83.75 107 GLY B O 1
ATOM 2262 N N . VAL B 1 108 ? 7.949 18.719 11.734 1 87.94 108 VAL B N 1
ATOM 2263 C CA . VAL B 1 108 ? 7.617 19.609 10.633 1 87.94 108 VAL B CA 1
ATOM 2264 C C . VAL B 1 108 ? 8.875 20.344 10.172 1 87.94 108 VAL B C 1
ATOM 2266 O O . VAL B 1 108 ? 9.633 20.875 10.992 1 87.94 108 VAL B O 1
ATOM 2269 N N . ARG B 1 109 ? 9.141 20.359 8.867 1 84.69 109 ARG B N 1
ATOM 2270 C CA . ARG B 1 109 ? 10.289 21.031 8.281 1 84.69 109 ARG B CA 1
ATOM 2271 C C . ARG B 1 109 ? 9.867 22.312 7.562 1 84.69 109 ARG B C 1
ATOM 2273 O O . ARG B 1 109 ? 8.672 22.547 7.352 1 84.69 109 ARG B O 1
ATOM 2280 N N . ALA B 1 110 ? 10.836 23.094 7.184 1 79.06 110 ALA B N 1
ATOM 2281 C CA . ALA B 1 110 ? 10.594 24.359 6.48 1 79.06 110 ALA B CA 1
ATOM 2282 C C . ALA B 1 110 ? 9.812 24.109 5.191 1 79.06 110 ALA B C 1
ATOM 2284 O O . ALA B 1 110 ? 8.875 24.859 4.875 1 79.06 110 ALA B O 1
ATOM 2285 N N . GLY B 1 111 ? 10.102 23.047 4.484 1 85.81 111 GLY B N 1
ATOM 2286 C CA . GLY B 1 111 ? 9.43 22.75 3.23 1 85.81 111 GLY B CA 1
ATOM 2287 C C . GLY B 1 111 ? 8.031 22.203 3.416 1 85.81 111 GLY B C 1
ATOM 2288 O O . GLY B 1 111 ? 7.273 22.078 2.451 1 85.81 111 GLY B O 1
ATOM 2289 N N . SER B 1 112 ? 7.668 22.047 4.695 1 90.62 112 SER B N 1
ATOM 2290 C CA . SER B 1 112 ? 6.359 21.469 4.969 1 90.62 112 SER B CA 1
ATOM 2291 C C . SER B 1 112 ? 5.234 22.438 4.613 1 90.62 112 SER B C 1
ATOM 2293 O O . SER B 1 112 ? 4.176 22.016 4.141 1 90.62 112 SER B O 1
ATOM 2295 N N . ALA B 1 113 ? 5.512 23.672 4.824 1 90.12 113 ALA B N 1
ATOM 2296 C CA . ALA B 1 113 ? 4.473 24.672 4.555 1 90.12 113 ALA B CA 1
ATOM 2297 C C . ALA B 1 113 ? 4.094 24.672 3.076 1 90.12 113 ALA B C 1
ATOM 2299 O O . ALA B 1 113 ? 2.914 24.797 2.732 1 90.12 113 ALA B O 1
ATOM 2300 N N . LEU B 1 114 ? 5.074 24.594 2.197 1 91.25 114 LEU B N 1
ATOM 2301 C CA . LEU B 1 114 ? 4.812 24.609 0.763 1 91.25 114 LEU B CA 1
ATOM 2302 C C . LEU B 1 114 ? 4.012 23.375 0.352 1 91.25 114 LEU B C 1
ATOM 2304 O O . LEU B 1 114 ? 3.082 23.469 -0.454 1 91.25 114 LEU B O 1
ATOM 2308 N N . ILE B 1 115 ? 4.367 22.25 0.891 1 94.81 115 ILE B N 1
ATOM 2309 C CA . ILE B 1 115 ? 3.662 21.016 0.559 1 94.81 115 ILE B CA 1
ATOM 2310 C C . ILE B 1 115 ? 2.244 21.062 1.126 1 94.81 115 ILE B C 1
ATOM 2312 O O . ILE B 1 115 ? 1.291 20.641 0.464 1 94.81 115 ILE B O 1
ATOM 2316 N N . HIS B 1 116 ? 2.178 21.609 2.289 1 94.81 116 HIS B N 1
ATOM 2317 C CA . HIS B 1 116 ? 0.866 21.734 2.916 1 94.81 116 HIS B CA 1
ATOM 2318 C C . HIS B 1 116 ? -0.054 22.641 2.105 1 94.81 116 HIS B C 1
ATOM 2320 O O . HIS B 1 116 ? -1.252 22.375 1.991 1 94.81 116 HIS B O 1
ATOM 2326 N N . ASP B 1 117 ? 0.48 23.641 1.557 1 92.88 117 ASP B N 1
ATOM 2327 C CA . ASP B 1 117 ? -0.296 24.547 0.709 1 92.88 117 ASP B CA 1
ATOM 2328 C C . ASP B 1 117 ? -0.891 23.797 -0.484 1 92.88 117 ASP B C 1
ATOM 2330 O O . ASP B 1 117 ? -2.043 24.031 -0.857 1 92.88 117 ASP B O 1
ATOM 2334 N N . PHE B 1 118 ? -0.125 23 -1.038 1 94.75 118 PHE B N 1
ATOM 2335 C CA . PHE B 1 118 ? -0.62 22.188 -2.145 1 94.75 118 PHE B CA 1
ATOM 2336 C C . PHE B 1 118 ? -1.814 21.344 -1.71 1 94.75 118 PHE B C 1
ATOM 2338 O O . PHE B 1 118 ? -2.857 21.359 -2.367 1 94.75 118 PHE B O 1
ATOM 2345 N N . TYR B 1 119 ? -1.7 20.625 -0.551 1 96.88 119 TYR B N 1
ATOM 2346 C CA . TYR B 1 119 ? -2.752 19.719 -0.107 1 96.88 119 TYR B CA 1
ATOM 2347 C C . TYR B 1 119 ? -3.959 20.5 0.408 1 96.88 119 TYR B C 1
ATOM 2349 O O . TYR B 1 119 ? -5.086 20 0.375 1 96.88 119 TYR B O 1
ATOM 2357 N N . SER B 1 120 ? -3.74 21.719 0.844 1 94.88 120 SER B N 1
ATOM 2358 C CA . SER B 1 120 ? -4.84 22.578 1.29 1 94.88 120 SER B CA 1
ATOM 2359 C C . SER B 1 120 ? -5.746 22.953 0.126 1 94.88 120 SER B C 1
ATOM 2361 O O . SER B 1 120 ? -6.898 23.359 0.333 1 94.88 120 SER B O 1
ATOM 2363 N N . ARG B 1 121 ? -5.23 22.906 -1.057 1 95.5 121 ARG B N 1
ATOM 2364 C CA . ARG B 1 121 ? -6.043 23.156 -2.242 1 95.5 121 ARG B CA 1
ATOM 2365 C C . ARG B 1 121 ? -6.805 21.891 -2.658 1 95.5 121 ARG B C 1
ATOM 2367 O O . ARG B 1 121 ? -7.785 21.969 -3.398 1 95.5 1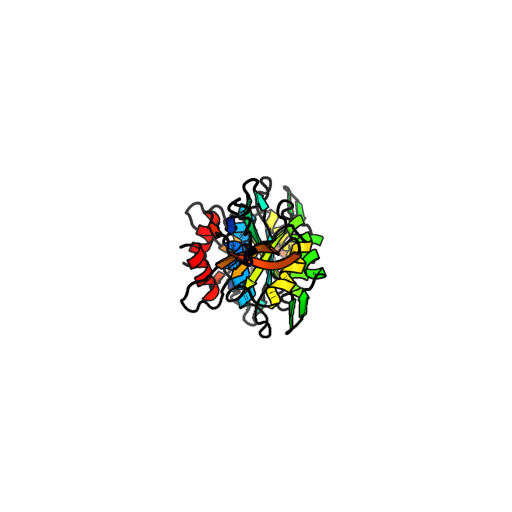21 ARG B O 1
ATOM 2374 N N . GLU B 1 122 ? -6.297 20.734 -2.209 1 95.31 122 GLU B N 1
ATOM 2375 C CA . GLU B 1 122 ? -6.934 19.453 -2.531 1 95.31 122 GLU B CA 1
ATOM 2376 C C . GLU B 1 122 ? -8.094 19.156 -1.582 1 95.31 122 GLU B C 1
ATOM 2378 O O . GLU B 1 122 ? -9.086 18.547 -1.979 1 95.31 122 GLU B O 1
ATOM 2383 N N . VAL B 1 123 ? -7.973 19.562 -0.303 1 95.31 123 VAL B N 1
ATOM 2384 C CA . VAL B 1 123 ? -8.977 19.281 0.713 1 95.31 123 VAL B CA 1
ATOM 2385 C C . VAL B 1 123 ? -8.945 20.344 1.795 1 95.31 123 VAL B C 1
ATOM 2387 O O . VAL B 1 123 ? -7.898 20.953 2.043 1 95.31 123 VAL B O 1
ATOM 2390 N N . GLN B 1 124 ? -10.062 20.484 2.459 1 92 124 GLN B N 1
ATOM 2391 C CA . GLN B 1 124 ? -10.117 21.422 3.57 1 92 124 GLN B CA 1
ATOM 2392 C C . GLN B 1 124 ? -9.422 20.859 4.805 1 92 124 GLN B C 1
ATOM 2394 O O . GLN B 1 124 ? -9.672 19.719 5.199 1 92 124 GLN B O 1
ATOM 2399 N N . ASN B 1 125 ? -8.5 21.609 5.41 1 91.19 125 ASN B N 1
ATOM 2400 C CA . ASN B 1 125 ? -7.805 21.328 6.66 1 91.19 125 ASN B CA 1
ATOM 2401 C C . ASN B 1 125 ? -7.102 19.969 6.613 1 91.19 125 ASN B C 1
ATOM 2403 O O . ASN B 1 125 ? -7.336 19.109 7.469 1 91.19 125 ASN B O 1
ATOM 2407 N N . PRO B 1 126 ? -6.223 19.781 5.707 1 96.69 126 PRO B N 1
ATOM 2408 C CA . PRO B 1 126 ? -5.504 18.5 5.633 1 96.69 126 PRO B CA 1
ATOM 2409 C C . PRO B 1 126 ? -4.648 18.234 6.867 1 96.69 126 PRO B C 1
ATOM 2411 O O . PRO B 1 126 ? -4.055 19.156 7.426 1 96.69 126 PRO B O 1
ATOM 2414 N N . ILE B 1 127 ? -4.578 16.953 7.227 1 97.25 127 ILE B N 1
ATOM 2415 C CA . ILE B 1 127 ? -3.656 16.5 8.266 1 97.25 127 ILE B CA 1
ATOM 2416 C C . ILE B 1 127 ? -2.246 16.406 7.691 1 97.25 127 ILE B C 1
ATOM 2418 O O . ILE B 1 127 ? -2.059 15.914 6.574 1 97.25 127 ILE B O 1
ATOM 2422 N N . HIS B 1 128 ? -1.324 16.891 8.438 1 97.5 128 HIS B N 1
ATOM 2423 C CA . HIS B 1 128 ? 0.075 16.562 8.195 1 97.5 128 HIS B CA 1
ATOM 2424 C C . HIS B 1 128 ? 0.594 15.562 9.227 1 97.5 128 HIS B C 1
ATOM 2426 O O . HIS B 1 128 ? 0.73 15.906 10.406 1 97.5 128 HIS B O 1
ATOM 2432 N N . MET B 1 129 ? 0.923 14.398 8.75 1 96.88 129 MET B N 1
ATOM 2433 C CA . MET B 1 129 ? 1.434 13.359 9.641 1 96.88 129 MET B CA 1
ATOM 2434 C C . MET B 1 129 ? 2.928 13.148 9.43 1 96.88 129 MET B C 1
ATOM 2436 O O . MET B 1 129 ? 3.383 12.992 8.297 1 96.88 129 MET B O 1
ATOM 2440 N N . THR B 1 130 ? 3.674 13.18 10.492 1 95.44 130 THR B N 1
ATOM 2441 C CA . THR B 1 130 ? 5.102 12.891 10.414 1 95.44 130 THR B CA 1
ATOM 2442 C C . THR B 1 130 ? 5.414 11.523 11.008 1 95.44 130 THR B C 1
ATOM 2444 O O . THR B 1 130 ? 4.832 11.125 12.023 1 95.44 130 THR B O 1
ATOM 2447 N N . VAL B 1 131 ? 6.203 10.789 10.289 1 91.44 131 VAL B N 1
ATOM 2448 C CA . VAL B 1 131 ? 6.684 9.5 10.758 1 91.44 131 VAL B CA 1
ATOM 2449 C C . VAL B 1 131 ? 8.203 9.523 10.891 1 91.44 131 VAL B C 1
ATOM 2451 O O . VAL B 1 131 ? 8.922 9.57 9.883 1 91.44 131 VAL B O 1
ATOM 2454 N N . ASP B 1 132 ? 8.648 9.477 12.102 1 87.56 132 ASP B N 1
ATOM 2455 C CA . ASP B 1 132 ? 10.094 9.438 12.328 1 87.56 132 ASP B CA 1
ATOM 2456 C C . ASP B 1 132 ? 10.648 8.039 12.086 1 87.56 132 ASP B C 1
ATOM 2458 O O . ASP B 1 132 ? 10.406 7.125 12.883 1 87.56 132 ASP B O 1
ATOM 2462 N N . THR B 1 133 ? 11.375 7.84 11.047 1 76.31 133 THR B N 1
ATOM 2463 C CA . THR B 1 133 ? 11.914 6.543 10.656 1 76.31 133 THR B CA 1
ATOM 2464 C C . THR B 1 133 ? 13.312 6.344 11.227 1 76.31 133 THR B C 1
ATOM 2466 O O . THR B 1 133 ? 13.977 5.34 10.938 1 76.31 133 THR B O 1
ATOM 2469 N N . GLY B 1 134 ? 13.953 7.332 11.836 1 69.5 134 GLY B N 1
ATOM 2470 C CA . GLY B 1 134 ? 15.289 7.234 12.406 1 69.5 134 GLY B CA 1
ATOM 2471 C C . GLY B 1 134 ? 15.398 6.188 13.5 1 69.5 134 GLY B C 1
ATOM 2472 O O . GLY B 1 134 ? 16.5 5.723 13.812 1 69.5 134 GLY B O 1
ATOM 2473 N N . PHE B 1 135 ? 14.43 5.547 13.844 1 62.62 135 PHE B N 1
ATOM 2474 C CA . PHE B 1 135 ? 14.352 4.496 14.852 1 62.62 135 PHE B CA 1
ATOM 2475 C C . PHE B 1 135 ? 15.406 4.711 15.938 1 62.62 135 PHE B C 1
ATOM 2477 O O . PHE B 1 135 ? 16.078 3.764 16.359 1 62.62 135 PHE B O 1
ATOM 2484 N N . THR B 1 136 ? 15.992 5.965 16.281 1 58.28 136 THR B N 1
ATOM 2485 C CA . THR B 1 136 ? 17.094 6.219 17.203 1 58.28 136 THR B CA 1
ATOM 2486 C C . THR B 1 136 ? 16.938 5.375 18.469 1 58.28 136 THR B C 1
ATOM 2488 O O . THR B 1 136 ? 17.922 4.844 18.984 1 58.28 136 THR B O 1
ATOM 2491 N N . ASN B 1 137 ? 15.836 5.258 19.094 1 55.72 137 ASN B N 1
ATOM 2492 C CA . ASN B 1 137 ? 15.711 4.426 20.297 1 55.72 137 ASN B CA 1
ATOM 2493 C C . ASN B 1 137 ? 14.852 3.189 20.016 1 55.72 137 ASN B C 1
ATOM 2495 O O . ASN B 1 137 ? 14.266 2.621 20.938 1 55.72 137 ASN B O 1
ATOM 2499 N N . GLY B 1 138 ? 14.82 2.832 18.766 1 59.38 138 GLY B N 1
ATOM 2500 C CA . GLY B 1 138 ? 14.016 1.66 18.438 1 59.38 138 GLY B CA 1
ATOM 2501 C C . GLY B 1 138 ? 12.523 1.942 18.438 1 59.38 138 GLY B C 1
ATOM 2502 O O . GLY B 1 138 ? 11.711 1.016 18.406 1 59.38 138 GLY B O 1
ATOM 2503 N N . GLU B 1 139 ? 12.188 3.275 18.641 1 65.5 139 GLU B N 1
ATOM 2504 C CA . GLU B 1 139 ? 10.766 3.596 18.656 1 65.5 139 GLU B CA 1
ATOM 2505 C C . GLU B 1 139 ? 10.391 4.508 17.5 1 65.5 139 GLU B C 1
ATOM 2507 O O . GLU B 1 139 ? 11.203 5.328 17.047 1 65.5 139 GLU B O 1
ATOM 2512 N N . ALA B 1 140 ? 9.352 4.109 16.844 1 69.5 140 ALA B N 1
ATOM 2513 C CA . ALA B 1 140 ? 8.781 5.023 15.859 1 69.5 140 ALA B CA 1
ATOM 2514 C C . ALA B 1 140 ? 7.969 6.125 16.547 1 69.5 140 ALA B C 1
ATOM 2516 O O . ALA B 1 140 ? 7.332 5.891 17.562 1 69.5 140 ALA B O 1
ATOM 2517 N N . SER B 1 141 ? 8.266 7.391 16.172 1 83 141 SER B N 1
ATOM 2518 C CA . SER B 1 141 ? 7.406 8.492 16.609 1 83 141 SER B CA 1
ATOM 2519 C C . SER B 1 141 ? 6.496 8.961 15.484 1 83 141 SER B C 1
ATOM 2521 O O . SER B 1 141 ? 6.957 9.227 14.367 1 83 141 SER B O 1
ATOM 2523 N N . ILE B 1 142 ? 5.254 8.938 15.656 1 90.44 142 ILE B N 1
ATOM 2524 C CA . ILE B 1 142 ? 4.238 9.383 14.711 1 90.44 142 ILE B CA 1
ATOM 2525 C C . ILE B 1 142 ? 3.447 10.539 15.312 1 90.44 142 ILE B C 1
ATOM 2527 O O . ILE B 1 142 ? 2.947 10.445 16.438 1 90.44 142 ILE B O 1
ATOM 2531 N N . LYS B 1 143 ? 3.441 11.656 14.578 1 92.81 143 LYS B N 1
ATOM 2532 C CA . LYS B 1 143 ? 2.682 12.82 15.023 1 92.81 143 LYS B CA 1
ATOM 2533 C C . LYS B 1 143 ? 1.764 13.328 13.914 1 92.81 143 LYS B C 1
ATOM 2535 O O . LYS B 1 143 ? 2.053 13.148 12.734 1 92.81 143 LYS B O 1
ATOM 2540 N N . ALA B 1 144 ? 0.701 13.914 14.336 1 95.75 144 ALA B N 1
ATOM 2541 C CA . ALA B 1 144 ? -0.245 14.516 13.406 1 95.75 144 ALA B CA 1
ATOM 2542 C C . ALA B 1 144 ? -0.455 15.992 13.719 1 95.75 144 ALA B C 1
ATOM 2544 O O . ALA B 1 144 ? -0.53 16.391 14.883 1 95.75 144 ALA B O 1
ATOM 2545 N N . PHE B 1 145 ? -0.582 16.766 12.625 1 95.5 145 PHE B N 1
ATOM 2546 C CA . PHE B 1 145 ? -0.735 18.203 12.766 1 95.5 145 PHE B CA 1
ATOM 2547 C C . PHE B 1 145 ? -1.872 18.719 11.891 1 95.5 145 PHE B C 1
ATOM 2549 O O . PHE B 1 145 ? -2.152 18.141 10.828 1 95.5 145 PHE B O 1
ATOM 2556 N N . VAL B 1 146 ? -2.477 19.797 12.367 1 93.81 146 VAL B N 1
ATOM 2557 C CA . VAL B 1 146 ? -3.346 20.625 11.539 1 93.81 146 VAL B CA 1
ATOM 2558 C C . VAL B 1 146 ? -2.861 22.078 11.57 1 93.81 146 VAL B C 1
ATOM 2560 O O . VAL B 1 146 ? -2.068 22.453 12.438 1 93.81 146 VAL B O 1
ATOM 2563 N N . THR B 1 147 ? -3.217 22.781 10.547 1 89.81 147 THR B N 1
ATOM 2564 C CA . THR B 1 147 ? -2.811 24.188 10.547 1 89.81 147 THR B CA 1
ATOM 2565 C C . THR B 1 147 ? -3.908 25.062 11.133 1 89.81 147 THR B C 1
ATOM 2567 O O . THR B 1 147 ? -5.094 24.828 10.898 1 89.81 147 THR B O 1
ATOM 2570 N N . VAL B 1 148 ? -3.465 26 11.961 1 85.69 148 VAL B N 1
ATOM 2571 C CA . VAL B 1 148 ? -4.375 27 12.508 1 85.69 148 VAL B CA 1
ATOM 2572 C C . VAL B 1 148 ? -3.922 28.406 12.094 1 85.69 148 VAL B C 1
ATOM 2574 O O . VAL B 1 148 ? -2.723 28.688 12.055 1 85.69 148 VAL B O 1
ATOM 2577 N N . ASN B 1 149 ? -4.859 29.125 11.484 1 76.12 149 ASN B N 1
ATOM 2578 C CA . ASN B 1 149 ? -4.543 30.484 11.078 1 76.12 149 ASN B CA 1
ATOM 2579 C C . ASN B 1 149 ? -4.508 31.438 12.273 1 76.12 149 ASN B C 1
ATOM 2581 O O . ASN B 1 149 ? -5.441 31.453 13.078 1 76.12 149 ASN B O 1
ATOM 2585 N N . LEU B 1 150 ? -3.258 31.969 12.516 1 70.81 150 LEU B N 1
ATOM 2586 C CA . LEU B 1 150 ? -3.131 33 13.523 1 70.81 150 LEU B CA 1
ATOM 2587 C C . LEU B 1 150 ? -3.463 34.375 12.938 1 70.81 150 LEU B C 1
ATOM 2589 O O . LEU B 1 150 ? -2.977 34.719 11.859 1 70.81 150 LEU B O 1
ATOM 2593 N N . SER B 1 151 ? -4.59 34.906 13.227 1 66.31 151 SER B N 1
ATOM 2594 C CA . SER B 1 151 ? -4.961 36.219 12.719 1 66.31 151 SER B CA 1
ATOM 2595 C C . SER B 1 151 ? -4.781 37.281 13.781 1 66.31 151 SER B C 1
ATOM 2597 O O . SER B 1 151 ? -4.941 37.031 14.977 1 66.31 151 SER B O 1
ATOM 2599 N N . LEU B 1 152 ? -3.896 38.281 13.477 1 62.28 152 LEU B N 1
ATOM 2600 C CA . LEU B 1 152 ? -3.873 39.531 14.25 1 62.28 152 LEU B CA 1
ATOM 2601 C C . LEU B 1 152 ? -4.711 40.594 13.57 1 62.28 152 LEU B C 1
ATOM 2603 O O . LEU B 1 152 ? -4.395 41.031 12.461 1 62.28 152 LEU B O 1
ATOM 2607 N N . ARG B 1 153 ? -5.574 41.188 14.359 1 59.59 153 ARG B N 1
ATOM 2608 C CA . ARG B 1 153 ? -6.402 42.281 13.883 1 59.59 153 ARG B CA 1
ATOM 2609 C C . ARG B 1 153 ? -6.883 42.031 12.461 1 59.59 153 ARG B C 1
ATOM 2611 O O . ARG B 1 153 ? -6.77 42.906 11.602 1 59.59 153 ARG B O 1
ATOM 2618 N N . ASP B 1 154 ? -7.289 40.781 12.078 1 59.81 154 ASP B N 1
ATOM 2619 C CA . ASP B 1 154 ? -7.906 40.375 10.82 1 59.81 154 ASP B CA 1
ATOM 2620 C C . ASP B 1 154 ? -6.852 40 9.781 1 59.81 154 ASP B C 1
ATOM 2622 O O . ASP B 1 154 ? -7.18 39.656 8.641 1 59.81 154 ASP B O 1
ATOM 2626 N N . GLN B 1 155 ? -5.637 40.344 10.016 1 59.53 155 GLN B N 1
ATOM 2627 C CA . GLN B 1 155 ? -4.562 39.969 9.102 1 59.53 155 GLN B CA 1
ATOM 2628 C C . GLN B 1 155 ? -4.062 38.562 9.406 1 59.53 155 GLN B C 1
ATOM 2630 O O . GLN B 1 155 ? -3.688 38.25 10.539 1 59.53 155 GLN B O 1
ATOM 2635 N N . GLN B 1 156 ? -4.363 37.594 8.461 1 59.84 156 GLN B N 1
ATOM 2636 C CA . GLN B 1 156 ? -3.762 36.281 8.578 1 59.84 156 GLN B CA 1
ATOM 2637 C C . GLN B 1 156 ? -2.24 36.375 8.664 1 59.84 156 GLN B C 1
ATOM 2639 O O . GLN B 1 156 ? -1.594 36.938 7.781 1 59.84 156 GLN B O 1
ATOM 2644 N N . LEU B 1 157 ? -1.685 36.156 9.781 1 62.59 157 LEU B N 1
ATOM 2645 C CA . LEU B 1 157 ? -0.243 36.281 9.977 1 62.59 157 LEU B CA 1
ATOM 2646 C C . LEU B 1 157 ? 0.469 35.031 9.438 1 62.59 157 LEU B C 1
ATOM 2648 O O . LEU B 1 157 ? 1.344 35.125 8.578 1 62.59 157 LEU B O 1
ATOM 2652 N N . ALA B 1 158 ? 0.333 33.812 10.078 1 65.12 158 ALA B N 1
ATOM 2653 C CA . ALA B 1 158 ? 1.039 32.625 9.609 1 65.12 158 ALA B CA 1
ATOM 2654 C C . ALA B 1 158 ? 0.268 31.344 9.953 1 65.12 158 ALA B C 1
ATOM 2656 O O . ALA B 1 158 ? -0.53 31.328 10.891 1 65.12 158 ALA B O 1
ATOM 2657 N N . ALA B 1 159 ? 0.214 30.516 9.023 1 74.69 159 ALA B N 1
ATOM 2658 C CA . ALA B 1 159 ? -0.315 29.188 9.352 1 74.69 159 ALA B CA 1
ATOM 2659 C C . ALA B 1 159 ? 0.647 28.422 10.25 1 74.69 159 ALA B C 1
ATOM 2661 O O . ALA B 1 159 ? 1.859 28.422 10.016 1 74.69 159 ALA B O 1
ATOM 2662 N N . GLN B 1 160 ? 0.136 28.172 11.469 1 86.44 160 GLN B N 1
ATOM 2663 C CA . GLN B 1 160 ? 0.949 27.406 12.406 1 86.44 160 GLN B CA 1
ATOM 2664 C C . GLN B 1 160 ? 0.48 25.953 12.484 1 86.44 160 GLN B C 1
ATOM 2666 O O . GLN B 1 160 ? -0.723 25.688 12.516 1 86.44 160 GLN B O 1
ATOM 2671 N N . PHE B 1 161 ? 1.413 25.031 12.484 1 91.56 161 PHE B N 1
ATOM 2672 C CA . PHE B 1 161 ? 1.106 23.625 12.641 1 91.56 161 PHE B CA 1
ATOM 2673 C C . PHE B 1 161 ? 0.85 23.281 14.109 1 91.56 161 PHE B C 1
ATOM 2675 O O . PHE B 1 161 ? 1.725 23.469 14.953 1 91.56 161 PHE B O 1
ATOM 2682 N N . GLN B 1 162 ? -0.325 22.844 14.367 1 91.81 162 GLN B N 1
ATOM 2683 C CA . GLN B 1 162 ? -0.711 22.438 15.711 1 91.81 162 GLN B CA 1
ATOM 2684 C C . GLN B 1 162 ? -0.848 20.922 15.805 1 91.81 162 GLN B C 1
ATOM 2686 O O . GLN B 1 162 ? -1.605 20.312 15.047 1 91.81 162 GLN B O 1
ATOM 2691 N N . GLU B 1 163 ? -0.175 20.312 16.719 1 93.56 163 GLU B N 1
ATOM 2692 C CA . GLU B 1 163 ? -0.258 18.875 16.938 1 93.56 163 GLU B CA 1
ATOM 2693 C C . GLU B 1 163 ? -1.634 18.469 17.453 1 93.56 163 GLU B C 1
ATOM 2695 O O . GLU B 1 163 ? -2.203 19.156 18.312 1 93.56 163 GLU B O 1
ATOM 2700 N N . ILE B 1 164 ? -2.148 17.375 16.984 1 94.06 164 ILE B N 1
ATOM 2701 C CA . ILE B 1 164 ? -3.43 16.844 17.438 1 94.06 164 ILE B CA 1
ATOM 2702 C C . ILE B 1 164 ? -3.248 15.406 17.922 1 94.06 164 ILE B C 1
ATOM 2704 O O . ILE B 1 164 ? -2.264 14.75 17.578 1 94.06 164 ILE B O 1
ATOM 2708 N N . PRO B 1 165 ? -4.184 14.898 18.75 1 93.75 165 PRO B N 1
ATOM 2709 C CA . PRO B 1 165 ? -4.09 13.508 19.188 1 93.75 165 PRO B CA 1
ATOM 2710 C C . PRO B 1 165 ? -4.211 12.516 18.047 1 93.75 165 PRO B C 1
ATOM 2712 O O . PRO B 1 165 ? -4.992 12.734 17.109 1 93.75 165 PRO B O 1
ATOM 2715 N N . LEU B 1 166 ? -3.383 11.516 18.125 1 92.06 166 LEU B N 1
ATOM 2716 C CA . LEU B 1 166 ? -3.365 10.453 17.125 1 92.06 166 LEU B CA 1
ATOM 2717 C C . LEU B 1 166 ? -3.482 9.086 17.781 1 92.06 166 LEU B C 1
ATOM 2719 O O . LEU B 1 166 ? -2.736 8.773 18.719 1 92.06 166 LEU B O 1
ATOM 2723 N N . ASP B 1 167 ? -4.496 8.414 17.297 1 89.5 167 ASP B N 1
ATOM 2724 C CA . ASP B 1 167 ? -4.719 7.051 17.781 1 89.5 167 ASP B CA 1
ATOM 2725 C C . ASP B 1 167 ? -4.34 6.023 16.719 1 89.5 167 ASP B C 1
ATOM 2727 O O . ASP B 1 167 ? -4.746 6.137 15.555 1 89.5 167 ASP B O 1
ATOM 2731 N N . LEU B 1 168 ? -3.504 5.086 17.109 1 85.12 168 LEU B N 1
ATOM 2732 C CA . LEU B 1 168 ? -3.168 3.963 16.234 1 85.12 168 LEU B CA 1
ATOM 2733 C C . LEU B 1 168 ? -4.004 2.736 16.578 1 85.12 168 LEU B C 1
ATOM 2735 O O . LEU B 1 168 ? -3.967 2.258 17.719 1 85.12 168 LEU B O 1
ATOM 2739 N N . ARG B 1 169 ? -4.855 2.33 15.742 1 73.81 169 ARG B N 1
ATOM 2740 C CA . ARG B 1 169 ? -5.746 1.2 15.977 1 73.81 169 ARG B CA 1
ATOM 2741 C C . ARG B 1 169 ? -5.445 0.052 15.023 1 73.81 169 ARG B C 1
ATOM 2743 O O . ARG B 1 169 ? -5.348 0.257 13.812 1 73.81 169 ARG B O 1
ATOM 2750 N N . MET B 1 170 ? -5.086 -1.089 15.562 1 74.44 170 MET B N 1
ATOM 2751 C CA . MET B 1 170 ? -4.941 -2.291 14.75 1 74.44 170 MET B CA 1
ATOM 2752 C C . MET B 1 170 ? -6.148 -3.209 14.914 1 74.44 170 MET B C 1
ATOM 2754 O O . MET B 1 170 ? -6.578 -3.477 16.031 1 74.44 170 MET B O 1
ATOM 2758 N N . VAL B 1 171 ? -6.785 -3.535 13.789 1 72.81 171 VAL B N 1
ATOM 2759 C CA . VAL B 1 171 ? -7.863 -4.52 13.844 1 72.81 171 VAL B CA 1
ATOM 2760 C C . VAL B 1 171 ? -7.273 -5.922 13.969 1 72.81 171 VAL B C 1
ATOM 2762 O O . VAL B 1 171 ? -6.086 -6.129 13.703 1 72.81 171 VAL B O 1
ATOM 2765 N N . GLU B 1 172 ? -8.117 -6.914 14.273 1 73.81 172 GLU B N 1
ATOM 2766 C CA . GLU B 1 172 ? -7.664 -8.266 14.578 1 73.81 172 GLU B CA 1
ATOM 2767 C C . GLU B 1 172 ? -6.961 -8.891 13.367 1 73.81 172 GLU B C 1
ATOM 2769 O O . GLU B 1 172 ? -5.898 -9.5 13.508 1 73.81 172 GLU B O 1
ATOM 2774 N N . ALA B 1 173 ? -7.586 -8.75 12.227 1 71.5 173 ALA B N 1
ATOM 2775 C CA . ALA B 1 173 ? -7 -9.336 11.023 1 71.5 173 ALA B CA 1
ATOM 2776 C C . ALA B 1 173 ? -5.602 -8.781 10.773 1 71.5 173 ALA B C 1
ATOM 2778 O O . ALA B 1 173 ? -4.688 -9.531 10.406 1 71.5 173 ALA B O 1
ATOM 2779 N N . GLU B 1 174 ? -5.41 -7.504 11.031 1 74.06 174 GLU B N 1
ATOM 2780 C CA . GLU B 1 174 ? -4.109 -6.859 10.875 1 74.06 174 GLU B CA 1
ATOM 2781 C C . GLU B 1 174 ? -3.133 -7.316 11.953 1 74.06 174 GLU B C 1
ATOM 2783 O O . GLU B 1 174 ? -1.944 -7.5 11.68 1 74.06 174 GLU B O 1
ATOM 2788 N N . ARG B 1 175 ? -3.67 -7.547 13.078 1 76.88 175 ARG B N 1
ATOM 2789 C CA . ARG B 1 175 ? -2.846 -8.016 14.188 1 76.88 175 ARG B CA 1
ATOM 2790 C C . ARG B 1 175 ? -2.277 -9.398 13.906 1 76.88 175 ARG B C 1
ATOM 2792 O O . ARG B 1 175 ? -1.103 -9.664 14.172 1 76.88 175 ARG B O 1
ATOM 2799 N N . VAL B 1 176 ? -3.09 -10.211 13.375 1 75.56 176 VAL B N 1
ATOM 2800 C CA . VAL B 1 176 ? -2.668 -11.57 13.039 1 75.56 176 VAL B CA 1
ATOM 2801 C C . VAL B 1 176 ? -1.575 -11.523 11.969 1 75.56 176 VAL B C 1
ATOM 2803 O O . VAL B 1 176 ? -0.571 -12.227 12.07 1 75.56 176 VAL B O 1
ATOM 2806 N N . GLY B 1 177 ? -1.807 -10.742 10.992 1 75.06 177 GLY B N 1
ATOM 2807 C CA . GLY B 1 177 ? -0.783 -10.562 9.977 1 75.06 177 GLY B CA 1
ATOM 2808 C C . GLY B 1 177 ? 0.54 -10.078 10.539 1 75.06 177 GLY B C 1
ATOM 2809 O O . GLY B 1 177 ? 1.6 -10.594 10.172 1 75.06 177 GLY B O 1
ATOM 2810 N N . CYS B 1 178 ? 0.429 -9.133 11.445 1 75.69 178 CYS B N 1
ATOM 2811 C CA . CYS B 1 178 ? 1.625 -8.602 12.086 1 75.69 178 CYS B CA 1
ATOM 2812 C C . CYS B 1 178 ? 2.336 -9.68 12.898 1 75.69 178 CYS B C 1
ATOM 2814 O O . CYS B 1 178 ? 3.559 -9.812 12.82 1 75.69 178 CYS B O 1
ATOM 2816 N N . LYS B 1 179 ? 1.557 -10.43 13.609 1 76.12 179 LYS B N 1
ATOM 2817 C CA . LYS B 1 179 ? 2.129 -11.477 14.438 1 76.12 179 LYS B CA 1
ATOM 2818 C C . LYS B 1 179 ? 2.795 -12.555 13.586 1 76.12 179 LYS B C 1
ATOM 2820 O O . LYS B 1 179 ? 3.863 -13.062 13.938 1 76.12 179 LYS B O 1
ATOM 2825 N N . TYR B 1 180 ? 2.182 -12.82 12.531 1 75.5 180 TYR B N 1
ATOM 2826 C CA . TYR B 1 180 ? 2.748 -13.805 11.617 1 75.5 180 TYR B CA 1
ATOM 2827 C C . TYR B 1 180 ? 4.109 -13.352 11.102 1 75.5 180 TYR B C 1
ATOM 2829 O O . TYR B 1 180 ? 5.047 -14.148 11.023 1 75.5 180 TYR B O 1
ATOM 2837 N N . CYS B 1 181 ? 4.176 -12.125 10.75 1 73.5 181 CYS B N 1
ATOM 2838 C CA . CYS B 1 181 ? 5.402 -11.594 10.164 1 73.5 181 CYS B CA 1
ATOM 2839 C C . CYS B 1 181 ? 6.512 -11.508 11.203 1 73.5 181 CYS B C 1
ATOM 2841 O O . CYS B 1 181 ? 7.695 -11.578 10.867 1 73.5 181 CYS B O 1
ATOM 2843 N N . LEU B 1 182 ? 6.113 -11.391 12.469 1 74.69 182 LEU B N 1
ATOM 2844 C CA . LEU B 1 182 ? 7.094 -11.242 13.539 1 74.69 182 LEU B CA 1
ATOM 2845 C C . LEU B 1 182 ? 7.535 -12.609 14.062 1 74.69 182 LEU B C 1
ATOM 2847 O O . LEU B 1 182 ? 8.516 -12.703 14.805 1 74.69 182 LEU B O 1
ATOM 2851 N N . SER B 1 183 ? 6.742 -13.656 13.805 1 68.19 183 SER B N 1
ATOM 2852 C CA . SER B 1 183 ? 7.098 -14.984 14.305 1 68.19 183 SER B CA 1
ATOM 2853 C C . SER B 1 183 ? 8.234 -15.594 13.492 1 68.19 183 SER B C 1
ATOM 2855 O O . SER B 1 183 ? 9.117 -16.25 14.047 1 68.19 183 SER B O 1
#

pLDDT: mean 82.76, std 16.22, range [31.5, 98.5]

Secondary structure (DSSP, 8-state):
---------------S--EEEE-HHHHHHHHHHHHHS-TT-S--EEEEEEEE-TTSEEEEEEEEE--EEE-SS-EEE-HHHHHHHHHHHHHH-TT-EEEEEEEESSS--TTHHHHHHHHHHHSSS-EEEEEE---TTS--EEEEEEEEEEEETTEEEEEEEEEE-EEE---HHHHHHHHHHH-/---------------S--EEEE-HHHHHHHHHHHHHS-TT-S--EEEEEEEE-TTSEEEEEEEEE--EEE-SS-EEE-HHHHHHHHHHHHHH-TT-EEEEEEEESSS--TTHHHHHHHHHHHSSS-EEEEEE---TTS--EEEEEEEEEEEETTEEEEEEEEEE-EEE---HHHHHHHHHHH-

Solvent-accessible surface area (backbone atoms only — not comparable to full-atom values): 20877 Å² total; per-residue (Å²): 132,83,79,75,78,71,79,70,76,66,75,75,71,74,66,71,70,50,34,35,36,37,31,51,59,34,55,42,49,51,50,50,51,52,74,67,46,56,89,86,51,88,60,47,38,27,43,27,25,17,46,73,45,95,78,45,38,32,41,37,61,37,63,47,78,42,65,65,47,79,55,99,87,44,74,47,66,45,59,68,57,47,52,54,51,48,51,55,50,28,71,79,37,70,78,44,41,74,50,29,31,36,35,46,34,85,63,86,55,85,68,44,59,63,54,45,52,57,45,47,74,75,30,84,80,31,34,44,32,22,37,25,74,74,41,84,81,65,47,71,50,74,48,34,24,36,70,44,77,42,44,56,98,82,41,78,71,47,76,39,79,41,76,42,59,68,43,80,51,66,53,70,71,54,47,37,49,46,50,57,60,71,105,132,83,80,76,77,70,79,70,76,61,75,76,73,74,66,73,68,50,32,36,36,36,32,52,57,32,54,42,49,50,49,49,50,53,73,67,44,57,89,86,51,89,61,48,38,28,43,26,25,17,47,71,44,95,79,45,39,31,41,37,60,37,64,48,76,42,64,64,47,79,54,98,87,46,72,49,67,45,59,68,59,47,51,53,52,48,52,55,50,29,72,78,37,70,78,45,39,74,48,28,31,37,34,45,35,86,66,86,54,85,69,43,58,62,55,47,53,57,44,47,74,75,28,83,79,31,34,43,31,22,37,24,73,74,39,83,83,64,47,72,49,74,48,34,24,36,69,43,79,41,43,56,97,84,42,75,70,50,78,40,78,40,78,40,58,69,43,78,53,65,52,68,72,56,46,38,49,46,50,58,61,70,103